Protein AF-A0A8C5DI70-F1 (afdb_monomer_lite)

Radius of gyration: 22.82 Å; chains: 1; bounding box: 50×46×68 Å

Organism: Gouania willdenowi (NCBI:txid441366)

Sequence (189 aa):
MASDPKLPDLLVSLMDKLTCSVCTQLFTDPVTITCGHSFCKTCLEDQSGNQCPKCQAPVERVPEVNVVLCEMIQQVNGQGGNESQGASGEVQCDVCTLKAEKSCLVCLSSYCSVHIRKHLHNRRLQRHELKDLDQRACQKHGRPLVFYNTNQQVFMCVHCVSISEDIVFIEEEAKKKKVKCCILKLFLS

InterPro domains:
  IPR001841 Zinc finger, RING-type [PS50089] (20-56)
  IPR001841 Zinc finger, RING-type [SM00184] (20-55)
  IPR013083 Zinc finger, RING/FYVE/PHD-type [G3DSA:3.30.40.10] (2-82)
  IPR017907 Zinc finger, RING-type, conserved site [PS00518] (35-44)
  IPR027370 Zinc finger, RING-type, eukaryotic [PF13445] (20-55)
  IPR051051 E3 ubiquitin-protein ligase TRIM/RNF [PTHR25465] (14-180)

Secondary structure (DSSP, 8-state):
--PPPPHHHHHHHHHHHTB-TTTSSB-SSEEE-TTS-EEEHHHHHTSSSSB-TTT--B--S-PPB-HHHHHHHHHHTS-S-S--S--TTPPBPSSSSSBP-EEETTTTEEE-HHHHHHHHHSTTTTTSPEEE-STTB-TTT--B--EEETTTTEEE-TTT--S-S-EEEHHHHHHHT----HHHHTT--

Structure (mmCIF, N/CA/C/O backbone):
data_AF-A0A8C5DI70-F1
#
_entry.id   AF-A0A8C5DI70-F1
#
loop_
_atom_site.group_PDB
_atom_site.id
_atom_site.type_symbol
_atom_site.label_atom_id
_atom_site.label_alt_id
_atom_site.label_comp_id
_atom_site.label_asym_id
_atom_site.label_entity_id
_atom_site.label_seq_id
_atom_site.pdbx_PDB_ins_code
_atom_site.Cartn_x
_atom_site.Cartn_y
_atom_site.Cartn_z
_atom_site.occupancy
_atom_site.B_iso_or_equiv
_atom_site.auth_seq_id
_atom_site.auth_comp_id
_atom_site.auth_asym_id
_atom_site.auth_atom_id
_atom_site.pdbx_PDB_model_num
ATOM 1 N N . MET A 1 1 ? -2.648 27.646 32.484 1.00 34.53 1 MET A N 1
ATOM 2 C CA . MET A 1 1 ? -2.858 28.173 31.121 1.00 34.53 1 MET A CA 1
ATOM 3 C C . MET A 1 1 ? -2.342 27.103 30.182 1.00 34.53 1 MET A C 1
ATOM 5 O O . MET A 1 1 ? -1.157 26.806 30.248 1.00 34.53 1 MET A O 1
ATOM 9 N N . ALA A 1 2 ? -3.234 26.399 29.483 1.00 40.56 2 ALA A N 1
ATOM 10 C CA . ALA A 1 2 ? -2.841 25.326 28.575 1.00 40.56 2 ALA A CA 1
ATOM 11 C C . ALA A 1 2 ? -2.154 25.965 27.366 1.00 40.56 2 ALA A C 1
ATOM 13 O O . ALA A 1 2 ? -2.763 26.776 26.677 1.00 40.56 2 ALA A O 1
ATOM 14 N N . SER A 1 3 ? -0.870 25.671 27.190 1.00 47.88 3 SER A N 1
ATOM 15 C CA . SER A 1 3 ? -0.099 26.072 26.021 1.00 47.88 3 SER A CA 1
ATOM 16 C C . SER A 1 3 ? -0.770 25.488 24.779 1.00 47.88 3 SER A C 1
ATOM 18 O O . SER A 1 3 ? -1.013 24.281 24.749 1.00 47.88 3 SER A O 1
ATOM 20 N N . ASP A 1 4 ? -1.080 26.323 23.785 1.00 46.12 4 ASP A N 1
ATOM 21 C CA . ASP A 1 4 ? -1.598 25.857 22.497 1.00 46.12 4 ASP A CA 1
ATOM 22 C C . ASP A 1 4 ? -0.680 24.753 21.942 1.00 46.12 4 ASP A C 1
ATOM 24 O O . ASP A 1 4 ? 0.542 24.957 21.887 1.00 46.12 4 ASP A O 1
ATOM 28 N N . PRO A 1 5 ? -1.213 23.573 21.568 1.00 45.56 5 PRO A N 1
ATOM 29 C CA . PRO A 1 5 ? -0.388 22.511 21.015 1.00 45.56 5 PRO A CA 1
ATOM 30 C C . PRO A 1 5 ? 0.229 23.022 19.716 1.00 45.56 5 PRO A C 1
ATOM 32 O O . PRO A 1 5 ? -0.472 23.493 18.817 1.00 45.56 5 PRO A O 1
ATOM 35 N N . LYS A 1 6 ? 1.561 22.955 19.621 1.00 48.19 6 LYS A N 1
ATOM 36 C CA . LYS A 1 6 ? 2.258 23.329 18.392 1.00 48.19 6 LYS A CA 1
ATOM 37 C C . LYS A 1 6 ? 1.722 22.408 17.291 1.00 48.19 6 LYS A C 1
ATOM 39 O O . LYS A 1 6 ? 1.539 21.219 17.523 1.00 48.19 6 LYS A O 1
ATOM 44 N N . LEU A 1 7 ? 1.489 22.938 16.091 1.00 40.88 7 LEU A N 1
ATOM 45 C CA . LEU A 1 7 ? 0.984 22.200 14.919 1.00 40.88 7 LEU A CA 1
ATOM 46 C C . LEU A 1 7 ? 1.589 20.780 14.706 1.00 40.88 7 LEU A C 1
ATOM 48 O O . LEU A 1 7 ? 0.841 19.888 14.304 1.00 40.88 7 LEU A O 1
ATOM 52 N N . PRO A 1 8 ? 2.877 20.507 15.022 1.00 46.38 8 PRO A N 1
ATOM 53 C CA . PRO A 1 8 ? 3.439 19.152 14.995 1.00 46.38 8 PRO A CA 1
ATOM 54 C C . PRO A 1 8 ? 2.829 18.180 16.020 1.00 46.38 8 PRO A C 1
ATOM 56 O O . PRO A 1 8 ? 2.628 17.012 15.702 1.00 46.38 8 PRO A O 1
ATOM 59 N N . ASP A 1 9 ? 2.487 18.643 17.224 1.00 49.38 9 ASP A N 1
ATOM 60 C CA . ASP A 1 9 ? 1.954 17.806 18.310 1.00 49.38 9 ASP A CA 1
ATOM 61 C C . ASP A 1 9 ? 0.544 17.286 17.977 1.00 49.38 9 ASP A C 1
ATOM 63 O O . ASP A 1 9 ? 0.177 16.161 18.325 1.00 49.38 9 ASP A O 1
ATOM 67 N N . LEU A 1 10 ? -0.242 18.085 17.244 1.00 55.16 10 LEU A N 1
ATOM 68 C CA . LEU A 1 10 ? -1.578 17.704 16.784 1.00 55.16 10 LEU A CA 1
ATOM 69 C C . LEU A 1 10 ? -1.521 16.619 15.699 1.00 55.16 10 LEU A C 1
ATOM 71 O O . LEU A 1 10 ? -2.331 15.691 15.713 1.00 55.16 10 LEU A O 1
ATOM 75 N N . LEU A 1 11 ? -0.546 16.710 14.789 1.00 55.84 11 LEU A N 1
ATOM 76 C CA . LEU A 1 11 ? -0.321 15.708 13.745 1.00 55.84 11 LEU A CA 1
ATOM 77 C C . LEU A 1 11 ? 0.170 14.383 14.333 1.00 55.84 11 LEU A C 1
ATOM 79 O O . LEU A 1 11 ? -0.352 13.333 13.967 1.00 55.84 11 LEU A O 1
ATOM 83 N N . VAL A 1 12 ? 1.102 14.422 15.290 1.00 55.62 12 VAL A N 1
ATOM 84 C CA . VAL A 1 12 ? 1.581 13.219 15.994 1.00 55.62 12 VAL A CA 1
ATOM 85 C C . VAL A 1 12 ? 0.434 12.535 16.744 1.00 55.62 12 VAL A C 1
ATOM 87 O O . VAL A 1 12 ? 0.213 11.338 16.578 1.00 55.62 12 VAL A O 1
ATOM 90 N N . SER A 1 13 ? -0.378 13.301 17.483 1.00 66.25 13 SER A N 1
ATOM 91 C CA . SER A 1 13 ? -1.550 12.758 18.183 1.00 66.25 13 SER A CA 1
ATOM 92 C C . SER A 1 13 ? -2.596 12.163 17.230 1.00 66.25 13 SER A C 1
ATOM 94 O O . SER A 1 13 ? -3.256 11.178 17.568 1.00 66.25 13 SER A O 1
ATOM 96 N N . LEU A 1 14 ? -2.762 12.736 16.034 1.00 71.31 14 LEU A N 1
ATOM 97 C CA . LEU A 1 14 ? -3.652 12.195 15.009 1.00 71.31 14 LEU A CA 1
ATOM 98 C C . LEU A 1 14 ? -3.108 10.889 14.413 1.00 71.31 14 LEU A C 1
ATOM 100 O O . LEU A 1 14 ? -3.867 9.937 14.246 1.00 71.31 14 LEU A O 1
ATOM 104 N N . MET A 1 15 ? -1.804 10.814 14.140 1.00 66.56 15 MET A N 1
ATOM 105 C CA . MET A 1 15 ? -1.158 9.599 13.634 1.00 66.56 15 MET A CA 1
ATOM 106 C C . MET A 1 15 ? -1.271 8.434 14.625 1.00 66.56 15 MET A C 1
ATOM 108 O O . MET A 1 15 ? -1.590 7.316 14.216 1.00 66.56 15 MET A O 1
ATOM 112 N N . ASP A 1 16 ? -1.120 8.694 15.925 1.00 71.56 16 ASP A N 1
ATOM 113 C CA . ASP A 1 16 ? -1.313 7.678 16.968 1.00 71.56 16 ASP A CA 1
ATOM 114 C C . ASP A 1 16 ? -2.744 7.117 16.968 1.00 71.56 16 ASP A C 1
ATOM 116 O O . ASP A 1 16 ? -2.954 5.914 17.133 1.00 71.56 16 ASP A O 1
ATOM 120 N N . LYS A 1 17 ? -3.745 7.971 16.716 1.00 81.56 17 LYS A N 1
ATOM 121 C CA . LYS A 1 17 ? -5.160 7.564 16.626 1.00 81.56 17 LYS A CA 1
ATOM 122 C C . LYS A 1 17 ? -5.485 6.758 15.368 1.00 81.56 17 LYS A C 1
ATOM 124 O O . LYS A 1 17 ? -6.483 6.041 15.351 1.00 81.56 17 LYS A O 1
ATOM 129 N N . LEU A 1 18 ? -4.654 6.855 14.333 1.00 84.19 18 LEU A N 1
ATOM 130 C CA . LEU A 1 18 ? -4.798 6.123 13.072 1.00 84.19 18 LEU A CA 1
ATOM 131 C C . LEU A 1 18 ? -3.900 4.878 12.999 1.00 84.19 18 LEU A C 1
ATOM 133 O O . LEU A 1 18 ? -3.751 4.278 11.931 1.00 84.19 18 LEU A O 1
ATOM 137 N N . THR A 1 19 ? -3.318 4.475 14.129 1.00 82.38 19 THR A N 1
ATOM 138 C CA . THR A 1 19 ? -2.384 3.354 14.227 1.00 82.38 19 THR A CA 1
ATOM 139 C C . THR A 1 19 ? -3.055 2.108 14.805 1.00 82.38 19 THR A C 1
ATOM 141 O O . THR A 1 19 ? -3.763 2.135 15.812 1.00 82.38 19 THR A O 1
ATOM 144 N N . CYS A 1 20 ? -2.801 0.965 14.174 1.00 86.44 20 CYS A N 1
ATOM 145 C CA . CYS A 1 20 ? -3.253 -0.334 14.631 1.00 86.44 20 CYS A CA 1
ATOM 146 C C . CYS A 1 20 ? -2.473 -0.788 15.858 1.00 86.44 20 CYS A C 1
ATOM 148 O O . CYS A 1 20 ? -1.254 -0.907 15.830 1.00 86.44 20 CYS A O 1
ATOM 150 N N . SER A 1 21 ? -3.185 -1.151 16.920 1.00 89.19 21 SER A N 1
ATOM 151 C CA . SER A 1 21 ? -2.550 -1.613 18.159 1.00 89.19 21 SER A CA 1
ATOM 152 C C . SER A 1 21 ? -1.931 -3.017 18.106 1.00 89.19 21 SER A C 1
ATOM 154 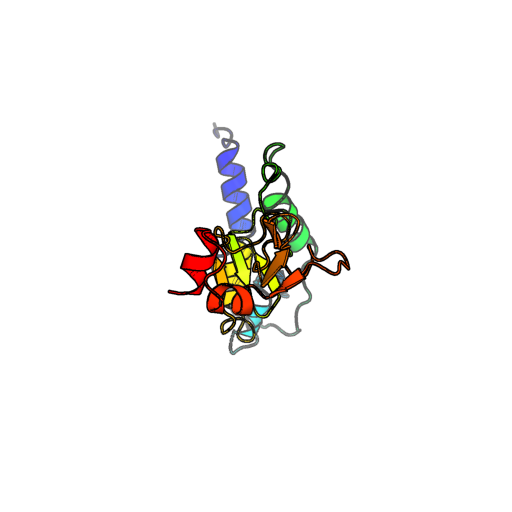O O . SER A 1 21 ? -1.240 -3.391 19.047 1.00 89.19 21 SER A O 1
ATOM 156 N N . VAL A 1 22 ? -2.160 -3.780 17.031 1.00 88.00 22 VAL A N 1
ATOM 157 C CA . VAL A 1 22 ? -1.578 -5.121 16.839 1.00 88.00 22 VAL A CA 1
ATOM 158 C C . VAL A 1 22 ? -0.248 -5.030 16.092 1.00 88.00 22 VAL A C 1
ATOM 160 O O . VAL A 1 22 ? 0.767 -5.492 16.595 1.00 88.00 22 VAL A O 1
ATOM 163 N N . CYS A 1 23 ? -0.227 -4.404 14.910 1.00 82.00 23 CYS A N 1
ATOM 164 C CA . CYS A 1 23 ? 0.998 -4.271 14.111 1.00 82.00 23 CYS A CA 1
ATOM 165 C C . CYS A 1 23 ? 1.770 -2.965 14.347 1.00 82.00 23 CYS A C 1
ATOM 167 O O . CYS A 1 23 ? 2.813 -2.775 13.727 1.00 82.00 23 CYS A O 1
ATOM 169 N N . THR A 1 24 ? 1.240 -2.062 15.181 1.00 79.56 24 THR A N 1
ATOM 170 C CA . THR A 1 24 ? 1.806 -0.736 15.500 1.00 79.56 24 THR A CA 1
ATOM 171 C C . THR A 1 24 ? 2.089 0.143 14.275 1.00 79.56 24 THR A C 1
ATOM 173 O O . THR A 1 24 ? 2.906 1.056 14.330 1.00 79.56 24 THR A O 1
ATOM 176 N N . GLN A 1 25 ? 1.397 -0.115 13.160 1.00 78.00 25 GLN A N 1
ATOM 177 C CA . GLN A 1 25 ? 1.451 0.677 11.926 1.00 78.00 25 GLN A CA 1
ATOM 178 C C . GLN A 1 25 ? 0.118 1.381 11.674 1.00 78.00 25 GLN A C 1
ATOM 180 O O . GLN A 1 25 ? -0.910 0.940 12.188 1.00 78.00 25 GLN A O 1
ATOM 185 N N . LEU A 1 26 ? 0.108 2.412 10.822 1.00 78.19 26 LEU A N 1
ATOM 186 C CA . LEU A 1 26 ? -1.135 2.987 10.296 1.00 78.19 26 LEU A CA 1
ATOM 187 C C . LEU A 1 26 ? -2.060 1.893 9.751 1.00 78.19 26 LEU A C 1
ATOM 189 O O . LEU A 1 26 ? -1.589 0.926 9.135 1.00 78.19 26 LEU A O 1
ATOM 193 N N . PHE A 1 27 ? -3.370 2.037 9.970 1.00 82.50 27 PHE A N 1
ATOM 194 C CA . PHE A 1 27 ? -4.296 0.990 9.552 1.00 82.50 27 PHE A CA 1
ATOM 195 C C . PHE A 1 27 ? -4.215 0.716 8.044 1.00 82.50 27 PHE A C 1
ATOM 197 O O . PHE A 1 27 ? -4.088 1.609 7.208 1.00 82.50 27 PHE A O 1
ATOM 204 N N . THR A 1 28 ? -4.316 -0.562 7.699 1.00 79.44 28 THR A N 1
ATOM 205 C CA . THR A 1 28 ? -4.500 -1.047 6.333 1.00 79.44 28 THR A CA 1
ATOM 206 C C . THR A 1 28 ? -5.784 -1.846 6.312 1.00 79.44 28 THR A C 1
ATOM 208 O O . THR A 1 28 ? -5.909 -2.790 7.092 1.00 79.44 28 THR A O 1
ATOM 211 N N . ASP A 1 29 ? -6.727 -1.431 5.466 1.00 83.12 29 ASP A N 1
ATOM 212 C CA . ASP A 1 29 ? -8.101 -1.937 5.460 1.00 83.12 29 ASP A CA 1
ATOM 213 C C . ASP A 1 29 ? -8.663 -2.008 6.896 1.00 83.12 29 ASP A C 1
ATOM 215 O O . ASP A 1 29 ? -8.933 -3.104 7.398 1.00 83.12 29 ASP A O 1
ATOM 219 N N . PRO A 1 30 ? -8.725 -0.866 7.620 1.00 91.50 30 PRO A N 1
ATOM 220 C CA . PRO A 1 30 ? -9.227 -0.820 8.987 1.00 91.50 30 PRO A CA 1
ATOM 221 C C . PRO A 1 30 ? -10.611 -1.451 9.073 1.00 91.50 30 PRO A C 1
ATOM 223 O O . PRO A 1 30 ? -11.495 -1.109 8.300 1.00 91.50 30 PRO A O 1
ATOM 226 N N . VAL A 1 31 ? -10.817 -2.317 10.053 1.00 92.12 31 VAL A N 1
ATOM 227 C CA . VAL A 1 31 ? -12.118 -2.873 10.418 1.00 92.12 31 VAL A CA 1
ATOM 228 C C . VAL A 1 31 ? -12.450 -2.441 11.833 1.00 92.12 31 VAL A C 1
ATOM 230 O O . VAL A 1 31 ? -11.578 -2.458 12.704 1.00 92.12 31 VAL A O 1
ATOM 233 N N . THR A 1 32 ? -13.701 -2.062 12.069 1.00 92.44 32 THR A N 1
ATOM 234 C CA . THR A 1 32 ? -14.196 -1.720 13.405 1.00 92.44 32 THR A CA 1
ATOM 235 C C . THR A 1 32 ? -15.152 -2.809 13.861 1.00 92.44 32 THR A C 1
ATOM 237 O O . THR A 1 32 ? -16.135 -3.108 13.188 1.00 92.44 32 THR A O 1
ATOM 240 N N . ILE A 1 33 ? -14.849 -3.425 15.000 1.00 91.44 33 ILE A N 1
ATOM 241 C CA . ILE A 1 33 ? -15.684 -4.480 15.587 1.00 91.44 33 ILE A CA 1
ATOM 242 C C . ILE A 1 33 ? -16.703 -3.891 16.570 1.00 91.44 33 ILE A C 1
ATOM 244 O O . ILE A 1 33 ? -16.611 -2.728 16.957 1.00 91.44 33 ILE A O 1
ATOM 248 N N . THR A 1 34 ? -17.669 -4.702 17.005 1.00 89.75 34 THR A N 1
ATOM 249 C CA . THR A 1 34 ? -18.816 -4.285 17.840 1.00 89.75 34 THR A CA 1
ATOM 250 C C . THR A 1 34 ? -18.427 -3.597 19.148 1.00 89.75 34 THR A C 1
ATOM 252 O O . THR A 1 34 ? -19.165 -2.747 19.634 1.00 89.75 34 THR A O 1
ATOM 255 N N . CYS A 1 35 ? -17.250 -3.897 19.702 1.00 92.56 35 CYS A N 1
ATOM 256 C CA . CYS A 1 35 ? -16.739 -3.221 20.895 1.00 92.56 35 CYS A CA 1
ATOM 257 C C . CYS A 1 35 ? -16.137 -1.824 20.620 1.00 92.56 35 CYS A C 1
ATOM 259 O O . CYS A 1 35 ? -15.565 -1.228 21.527 1.00 92.56 35 CYS A O 1
ATOM 261 N N . GLY A 1 36 ? -16.166 -1.339 19.374 1.00 90.69 36 GLY A N 1
ATOM 262 C CA . GLY A 1 36 ? -15.662 -0.024 18.959 1.00 90.69 36 GLY A CA 1
ATOM 263 C C . GLY A 1 36 ? -14.156 0.057 18.684 1.00 90.69 36 GLY A C 1
ATOM 264 O O . GLY A 1 36 ? -13.672 1.087 18.217 1.00 90.69 36 GLY A O 1
ATOM 265 N N . HIS A 1 37 ? -13.392 -1.012 18.927 1.00 93.75 37 HIS A N 1
ATOM 266 C CA . HIS A 1 37 ? -11.968 -1.040 18.589 1.00 93.75 37 HIS A CA 1
ATOM 267 C C . HIS A 1 37 ? -11.763 -1.277 17.093 1.00 93.75 37 HIS A C 1
ATOM 269 O O . HIS A 1 37 ? -12.524 -2.012 16.461 1.00 93.75 37 HIS A O 1
ATOM 275 N N . SER A 1 38 ? -10.707 -0.670 16.550 1.00 93.75 38 SER A N 1
ATOM 276 C CA . SER A 1 38 ? -10.343 -0.805 15.142 1.00 93.75 38 SER A CA 1
ATOM 277 C C . SER A 1 38 ? -8.979 -1.468 14.974 1.00 93.75 38 SER A C 1
ATOM 279 O O . SER A 1 38 ? -8.063 -1.235 15.768 1.00 93.75 38 SER A O 1
ATOM 281 N N . PHE A 1 39 ? -8.850 -2.301 13.941 1.00 93.00 39 PHE A N 1
ATOM 282 C CA . PHE A 1 39 ? -7.649 -3.078 13.612 1.00 93.00 39 PHE A CA 1
ATOM 283 C C . PHE A 1 39 ? -7.473 -3.158 12.097 1.00 93.00 39 PHE A C 1
ATOM 285 O O . PHE A 1 39 ? -8.434 -2.959 11.366 1.00 93.00 39 PHE A O 1
ATOM 292 N N . CYS A 1 40 ? -6.275 -3.477 11.601 1.00 90.56 40 CYS A N 1
ATOM 293 C CA . CYS A 1 40 ? -6.153 -3.898 10.204 1.00 90.56 40 CYS A CA 1
ATOM 294 C C . CYS A 1 40 ? -6.924 -5.205 10.018 1.00 90.56 40 CYS A C 1
ATOM 296 O O . CYS A 1 40 ? -6.829 -6.081 10.882 1.00 90.56 40 CYS A O 1
ATOM 298 N N . LYS A 1 41 ? -7.616 -5.369 8.889 1.00 87.31 41 LYS A N 1
ATOM 299 C CA . LYS A 1 41 ? -8.354 -6.599 8.578 1.00 87.31 41 LYS A CA 1
ATOM 300 C C . LYS A 1 41 ? -7.508 -7.859 8.793 1.00 87.31 41 LYS A C 1
ATOM 302 O O . LYS A 1 41 ? -7.896 -8.737 9.555 1.00 87.31 41 LYS A O 1
ATOM 307 N N . THR A 1 42 ? -6.299 -7.881 8.234 1.00 85.00 42 THR A N 1
ATOM 308 C CA . THR A 1 42 ? -5.370 -9.014 8.374 1.00 85.00 42 THR A CA 1
ATOM 309 C C . THR A 1 42 ? -4.920 -9.238 9.817 1.00 85.00 42 THR A C 1
ATOM 311 O O . THR A 1 42 ? -4.794 -10.369 10.257 1.00 85.00 42 THR A O 1
ATOM 314 N N . CYS A 1 43 ? -4.724 -8.165 10.591 1.00 87.56 43 CYS A N 1
ATOM 315 C CA . CYS A 1 43 ? -4.315 -8.262 11.994 1.00 87.56 43 CYS A CA 1
ATOM 316 C C . CYS A 1 43 ? -5.406 -8.830 12.899 1.00 87.56 43 CYS A C 1
ATOM 318 O O . CYS A 1 43 ? -5.074 -9.310 13.978 1.00 87.56 43 CYS A O 1
ATOM 320 N N . LEU A 1 44 ? -6.675 -8.723 12.497 1.00 88.50 44 LEU A N 1
ATOM 321 C CA . LEU A 1 44 ? -7.797 -9.362 13.174 1.00 88.50 44 LEU A CA 1
ATOM 322 C C . LEU A 1 44 ? -7.980 -10.811 12.698 1.00 88.50 44 LEU A C 1
ATOM 324 O O . LEU A 1 44 ? -8.233 -11.678 13.523 1.00 88.50 44 LEU A O 1
ATOM 328 N N . GLU A 1 45 ? -7.815 -11.079 11.398 1.00 84.38 45 GLU A N 1
ATOM 329 C CA . GLU A 1 45 ? -7.903 -12.429 10.810 1.00 84.38 45 GLU A CA 1
ATOM 330 C C . GLU A 1 45 ? -6.787 -13.371 11.291 1.00 84.38 45 GLU A C 1
ATOM 332 O O . GLU A 1 45 ? -7.033 -14.557 11.494 1.00 84.38 45 GLU A O 1
ATOM 337 N N . ASP A 1 46 ? -5.577 -12.848 11.515 1.00 81.00 46 ASP A N 1
ATOM 338 C CA . ASP A 1 46 ? -4.434 -13.613 12.034 1.00 81.00 46 ASP A CA 1
ATOM 339 C C . ASP A 1 46 ? -4.581 -13.977 13.525 1.00 81.00 46 ASP A C 1
ATOM 341 O O . ASP A 1 46 ? -3.783 -14.749 14.063 1.00 81.00 46 ASP A O 1
ATOM 345 N N . GLN A 1 47 ? -5.585 -13.433 14.221 1.00 78.56 47 GLN A N 1
ATOM 346 C CA . GLN A 1 47 ? -5.862 -13.798 15.606 1.00 78.56 47 GLN A CA 1
ATOM 347 C C . GLN A 1 47 ? -6.612 -15.119 15.627 1.00 78.56 47 GLN A C 1
ATOM 349 O O . GLN A 1 47 ? -7.695 -15.260 15.068 1.00 78.56 47 GLN A O 1
ATOM 354 N N . SER A 1 48 ? -6.058 -16.091 16.339 1.00 64.88 48 SER A N 1
ATOM 355 C CA . SER A 1 48 ? -6.596 -17.446 16.462 1.00 64.88 48 SER A CA 1
ATOM 356 C C . SER A 1 48 ? -7.890 -17.545 17.298 1.00 64.88 48 SER A C 1
ATOM 358 O O . SER A 1 48 ? -8.198 -18.612 17.823 1.00 64.88 48 SER A O 1
ATOM 360 N N . GLY A 1 49 ? -8.661 -16.460 17.434 1.00 70.81 49 GLY A N 1
ATOM 361 C CA . GLY A 1 49 ? -9.923 -16.431 18.171 1.00 70.81 49 GLY A CA 1
ATOM 362 C C . GLY A 1 49 ? -10.854 -15.292 17.750 1.00 70.81 49 GLY A C 1
ATOM 363 O O . GLY A 1 49 ? -10.415 -14.212 17.366 1.00 70.81 49 GLY A O 1
ATOM 364 N N . ASN A 1 50 ? -12.164 -15.520 17.886 1.00 83.31 50 ASN A N 1
ATOM 365 C CA . ASN A 1 50 ? -13.230 -14.535 17.659 1.00 83.31 50 ASN A CA 1
ATOM 366 C C . ASN A 1 50 ? -13.309 -13.507 18.801 1.00 83.31 50 ASN A C 1
ATOM 368 O O . ASN A 1 50 ? -14.369 -13.295 19.388 1.00 83.31 50 ASN A O 1
ATOM 372 N N . GLN A 1 51 ? -12.187 -12.897 19.172 1.00 90.06 51 GLN A N 1
ATOM 373 C CA . GLN A 1 51 ? -12.105 -11.962 20.288 1.00 90.06 51 GLN A CA 1
ATOM 374 C C . GLN A 1 51 ? -11.329 -10.712 19.896 1.00 90.06 51 GLN A C 1
ATOM 376 O O . GLN A 1 51 ? -10.379 -10.749 19.120 1.00 90.06 51 GLN A O 1
ATOM 381 N N . CYS A 1 52 ? -11.727 -9.585 20.474 1.00 91.44 52 CYS A N 1
ATOM 382 C CA . CYS A 1 52 ? -11.031 -8.322 20.329 1.00 91.44 52 CYS A CA 1
ATOM 383 C C . CYS A 1 52 ? -9.613 -8.415 20.923 1.00 91.44 52 CYS A C 1
ATOM 385 O O . CYS A 1 52 ? -9.489 -8.648 22.128 1.00 91.44 52 CYS A O 1
ATOM 387 N N . PRO A 1 53 ? -8.549 -8.105 20.160 1.00 90.50 53 PRO A N 1
ATOM 388 C CA . PRO A 1 53 ? -7.173 -8.107 20.675 1.00 90.50 53 PRO A CA 1
ATOM 389 C C . PRO A 1 53 ? -6.915 -7.134 21.835 1.00 90.50 53 PRO A C 1
ATOM 391 O O . PRO A 1 53 ? -5.943 -7.284 22.567 1.00 90.50 53 PRO A O 1
ATOM 394 N N . LYS A 1 54 ? -7.766 -6.111 22.002 1.00 91.19 54 LYS A N 1
ATOM 395 C CA . LYS A 1 54 ? -7.617 -5.072 23.034 1.00 91.19 54 LYS A CA 1
ATOM 396 C C . LYS A 1 54 ? -8.376 -5.364 24.322 1.00 91.19 54 LYS A C 1
ATOM 398 O O . LYS A 1 54 ? -7.842 -5.132 25.398 1.00 91.19 54 LYS A O 1
ATOM 403 N N . CYS A 1 55 ? -9.627 -5.804 24.216 1.00 92.94 55 CYS A N 1
ATOM 404 C CA . CYS A 1 55 ? -10.525 -5.944 25.367 1.00 92.94 55 CYS A CA 1
ATOM 405 C C . CYS A 1 55 ? -11.167 -7.328 25.488 1.00 92.94 55 CYS A C 1
ATOM 407 O O . CYS A 1 55 ? -12.015 -7.518 26.351 1.00 92.94 55 CYS A O 1
ATOM 409 N N . GLN A 1 56 ? -10.796 -8.276 24.620 1.00 90.81 56 GLN A N 1
ATOM 410 C CA . GLN A 1 56 ? -11.276 -9.664 24.609 1.00 90.81 56 GLN A CA 1
ATOM 411 C C . GLN A 1 56 ? -12.790 -9.839 24.393 1.00 90.81 56 GLN A C 1
ATOM 413 O O . GLN A 1 56 ? -13.300 -10.955 24.465 1.00 90.81 56 GLN A O 1
ATOM 418 N N . ALA A 1 57 ? -13.510 -8.760 24.067 1.00 90.56 57 ALA A N 1
ATOM 419 C CA . ALA A 1 57 ? -14.919 -8.824 23.696 1.00 90.56 57 ALA A CA 1
ATOM 420 C C . ALA A 1 57 ? -15.129 -9.746 22.477 1.00 90.56 57 ALA A C 1
ATOM 422 O O . ALA A 1 57 ? -14.301 -9.721 21.560 1.00 90.56 57 ALA A O 1
ATOM 423 N N . PRO A 1 58 ? -16.213 -10.538 22.441 1.00 88.69 58 PRO A N 1
ATOM 424 C CA . PRO A 1 58 ? -16.482 -11.453 21.340 1.00 88.69 58 PRO A CA 1
ATOM 425 C C . PRO A 1 58 ? -16.721 -10.702 20.023 1.00 88.69 58 PRO A C 1
ATOM 427 O O . PRO A 1 58 ? -17.368 -9.655 19.978 1.00 88.69 58 PRO A O 1
ATOM 430 N N . VAL A 1 59 ? -16.200 -11.267 18.938 1.00 87.19 59 VAL A N 1
ATOM 431 C CA . VAL A 1 59 ? -16.364 -10.797 17.561 1.00 87.19 59 VAL A CA 1
ATOM 432 C C . VAL A 1 59 ? -17.328 -11.751 16.865 1.00 87.19 59 VAL A C 1
ATOM 434 O O . VAL A 1 59 ? -16.960 -12.834 16.413 1.00 87.19 59 VAL A O 1
ATOM 437 N N . GLU A 1 60 ? -18.599 -11.360 16.832 1.00 73.31 60 GLU A N 1
ATOM 438 C CA . GLU A 1 60 ? -19.694 -12.214 16.353 1.00 73.31 60 GLU A CA 1
ATOM 439 C C . GLU A 1 60 ? -19.833 -12.231 14.824 1.00 73.31 60 GLU A C 1
ATOM 441 O O . GLU A 1 60 ? -20.443 -13.139 14.264 1.00 73.31 60 GLU A O 1
ATOM 446 N N . ARG A 1 61 ? -19.288 -11.223 14.132 1.00 71.88 61 ARG A N 1
ATOM 447 C CA . ARG A 1 61 ? -19.416 -11.046 12.679 1.00 71.88 61 ARG A CA 1
ATOM 448 C C . ARG A 1 61 ? -18.070 -10.725 12.056 1.00 71.88 61 ARG A C 1
ATOM 450 O O . ARG A 1 61 ? -17.243 -10.078 12.695 1.00 71.88 61 ARG A O 1
ATOM 457 N N . VAL A 1 62 ? -17.890 -11.119 10.795 1.00 70.38 62 VAL A N 1
ATOM 458 C CA . VAL A 1 62 ? -16.784 -10.627 9.966 1.00 70.38 62 VAL A CA 1
ATOM 459 C C . VAL A 1 62 ? -17.003 -9.125 9.772 1.00 70.38 62 VAL A C 1
ATOM 461 O O . VAL A 1 62 ? -18.015 -8.748 9.179 1.00 70.38 62 VAL A O 1
ATOM 464 N N . PRO A 1 63 ? -16.132 -8.260 10.311 1.00 77.56 63 PRO A N 1
ATOM 465 C CA . PRO A 1 63 ? -16.347 -6.827 10.234 1.00 77.56 63 PRO A CA 1
ATOM 466 C C . PRO A 1 63 ? -16.031 -6.315 8.828 1.00 77.56 63 PRO A C 1
ATOM 468 O O . PRO A 1 63 ? -15.075 -6.748 8.179 1.00 77.56 63 PRO A O 1
ATOM 471 N N . GLU A 1 64 ? -16.847 -5.376 8.364 1.00 86.62 64 GLU A N 1
ATOM 472 C CA . GLU A 1 64 ? -16.599 -4.657 7.121 1.00 86.62 64 GLU A CA 1
ATOM 473 C C . GLU A 1 64 ? -15.519 -3.590 7.317 1.00 86.62 64 GLU A C 1
ATOM 475 O O . GLU A 1 64 ? -15.211 -3.161 8.436 1.00 86.62 64 GLU A O 1
ATOM 480 N N . VAL A 1 65 ? -14.923 -3.167 6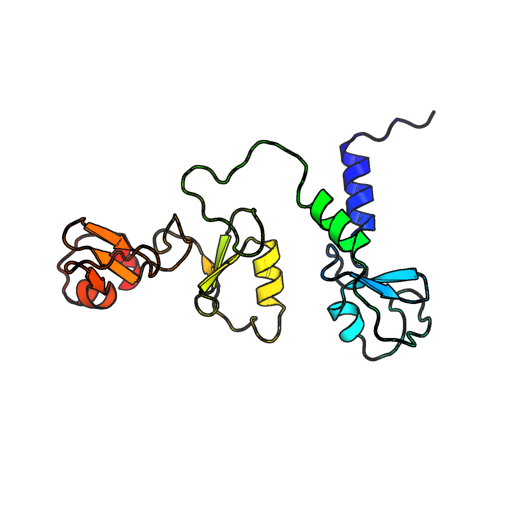.204 1.00 86.19 65 VAL A N 1
ATOM 481 C CA . VAL A 1 65 ? -13.909 -2.114 6.212 1.00 86.19 65 VAL A CA 1
ATOM 482 C C . VAL A 1 65 ? -14.558 -0.791 6.620 1.00 86.19 65 VAL A C 1
ATOM 484 O O . VAL A 1 65 ? -15.564 -0.368 6.054 1.00 86.19 65 VAL A O 1
ATOM 487 N N . ASN A 1 66 ? -13.950 -0.113 7.588 1.00 87.88 66 ASN A N 1
ATOM 488 C CA . ASN A 1 66 ? -14.323 1.225 8.006 1.00 87.88 66 ASN A CA 1
ATOM 489 C C . ASN A 1 66 ? -13.811 2.242 6.976 1.00 87.88 66 ASN A C 1
ATOM 491 O O . ASN A 1 66 ? -12.669 2.705 7.033 1.00 87.88 66 ASN A O 1
ATOM 495 N N . VAL A 1 67 ? -14.688 2.588 6.036 1.00 83.12 67 VAL A N 1
ATOM 496 C CA . VAL A 1 67 ? -14.417 3.542 4.951 1.00 83.12 67 VAL A CA 1
ATOM 497 C C . VAL A 1 67 ? -13.984 4.921 5.456 1.00 83.12 67 VAL A C 1
ATOM 499 O O . VAL A 1 67 ? -13.110 5.535 4.855 1.00 83.12 67 VAL A O 1
ATOM 502 N N . VAL A 1 68 ? -14.497 5.372 6.603 1.00 87.69 68 VAL A N 1
ATOM 503 C CA . VAL A 1 68 ? -14.147 6.681 7.176 1.00 87.69 68 VAL A CA 1
ATOM 504 C C . VAL A 1 68 ? -12.700 6.689 7.667 1.00 87.69 68 VAL A C 1
ATOM 506 O O . VAL A 1 68 ? -11.956 7.630 7.399 1.00 87.69 68 VAL A O 1
ATOM 509 N N . LEU A 1 69 ? -12.258 5.625 8.344 1.00 84.50 69 LEU A N 1
ATOM 510 C CA . LEU A 1 69 ? -10.855 5.498 8.743 1.00 84.50 69 LEU A CA 1
ATOM 511 C C . LEU A 1 69 ? -9.934 5.392 7.523 1.00 84.50 69 LEU A C 1
ATOM 513 O O . LEU A 1 69 ? -8.853 5.976 7.540 1.00 84.50 69 LEU A O 1
ATOM 517 N N . CYS A 1 70 ? -10.360 4.709 6.454 1.00 76.38 70 CYS A N 1
ATOM 518 C CA . CYS A 1 70 ? -9.623 4.706 5.189 1.00 76.38 70 CYS A CA 1
ATOM 519 C C . CYS A 1 70 ? -9.431 6.126 4.640 1.00 76.38 70 CYS A C 1
ATOM 521 O O . CYS A 1 70 ? -8.304 6.496 4.316 1.00 76.38 70 CYS A O 1
ATOM 523 N N . GLU A 1 71 ? -10.498 6.922 4.563 1.00 76.19 71 GLU A N 1
ATOM 524 C CA . GLU A 1 71 ? -10.446 8.306 4.076 1.00 76.19 71 GLU A CA 1
ATOM 525 C C . GLU A 1 71 ? -9.545 9.188 4.950 1.00 76.19 71 GLU A C 1
ATOM 527 O O . GLU A 1 71 ? -8.699 9.913 4.432 1.00 76.19 71 GLU A O 1
ATOM 532 N N . MET A 1 72 ? -9.647 9.085 6.278 1.00 76.94 72 MET A N 1
ATOM 533 C CA . MET A 1 72 ? -8.791 9.843 7.200 1.00 76.94 72 MET A CA 1
ATOM 534 C C . MET A 1 72 ? -7.308 9.488 7.037 1.00 76.94 72 MET A C 1
ATOM 536 O O . MET A 1 72 ? -6.452 10.369 7.018 1.00 76.94 72 MET A O 1
ATOM 540 N N . ILE A 1 73 ? -6.984 8.204 6.870 1.00 72.75 73 ILE A N 1
ATOM 541 C CA . ILE A 1 73 ? -5.605 7.753 6.631 1.00 72.75 73 ILE A CA 1
ATOM 542 C C . ILE A 1 73 ? -5.098 8.253 5.281 1.00 72.75 73 ILE A C 1
ATOM 544 O O . ILE A 1 73 ? -3.929 8.611 5.170 1.00 72.75 73 ILE A O 1
ATOM 548 N N . GLN A 1 74 ? -5.961 8.314 4.265 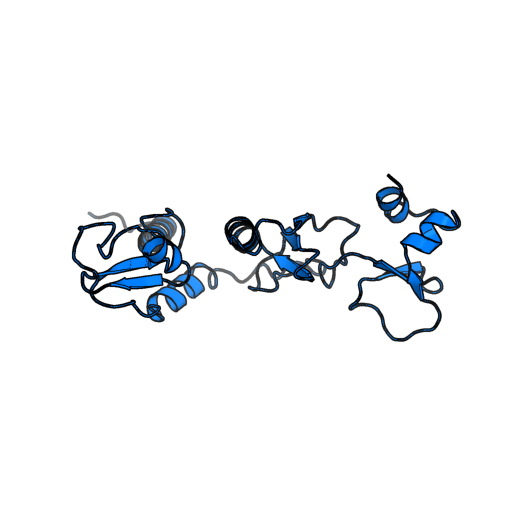1.00 64.94 74 GLN A N 1
ATOM 549 C CA . GLN A 1 74 ? -5.621 8.904 2.971 1.00 64.94 74 GLN A CA 1
ATOM 550 C C . GLN A 1 74 ? -5.357 10.408 3.084 1.00 64.94 74 GLN A C 1
ATOM 552 O O . GLN A 1 74 ? -4.414 10.886 2.467 1.00 64.94 74 GLN A O 1
ATOM 557 N N . GLN A 1 75 ? -6.118 11.138 3.902 1.00 62.84 75 GLN A N 1
ATOM 558 C CA . GLN A 1 75 ? -5.890 12.565 4.153 1.00 62.84 75 GLN A CA 1
ATOM 559 C C . GLN A 1 75 ? -4.576 12.813 4.906 1.00 62.84 75 GLN A C 1
ATOM 561 O O . GLN A 1 75 ? -3.826 13.714 4.547 1.00 62.84 75 GLN A O 1
ATOM 566 N N . VAL A 1 76 ? -4.239 11.979 5.894 1.00 61.12 76 VAL A N 1
ATOM 567 C CA . VAL A 1 76 ? -2.963 12.090 6.625 1.00 61.12 76 VAL A CA 1
ATOM 568 C C . VAL A 1 76 ? -1.770 11.640 5.772 1.00 61.12 76 VAL A C 1
ATOM 570 O O . VAL A 1 76 ? -0.698 12.232 5.859 1.00 61.12 76 VAL A O 1
ATOM 573 N N . ASN A 1 77 ? -1.953 10.656 4.887 1.00 54.84 77 ASN A N 1
ATOM 574 C CA . ASN A 1 77 ? -0.937 10.239 3.912 1.00 54.84 77 ASN A CA 1
ATOM 575 C C . ASN A 1 77 ? -0.894 11.122 2.651 1.00 54.84 77 ASN A C 1
ATOM 577 O O . ASN A 1 77 ? -0.048 10.900 1.784 1.00 54.84 77 ASN A O 1
ATOM 581 N N . GLY A 1 78 ? -1.814 12.076 2.508 1.00 48.84 78 GLY A N 1
ATOM 582 C CA . GL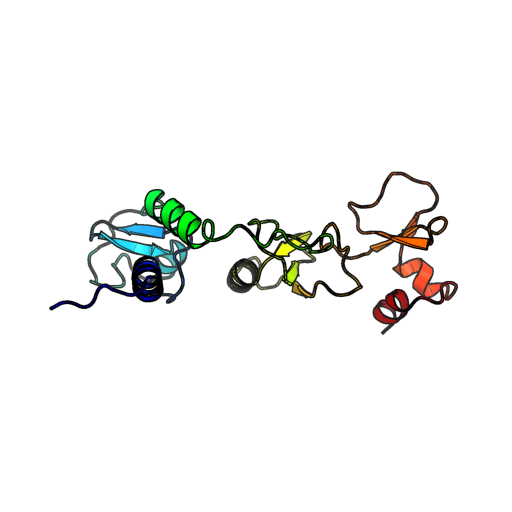Y A 1 78 ? -2.135 12.673 1.217 1.00 48.84 78 GLY A CA 1
ATOM 583 C C . GLY A 1 78 ? -3.010 13.916 1.314 1.00 48.84 78 GLY A C 1
ATOM 584 O O . GLY A 1 78 ? -4.023 13.998 0.625 1.00 48.84 78 GLY A O 1
ATOM 585 N N . GLN A 1 79 ? -2.605 14.877 2.148 1.00 44.91 79 GLN A N 1
ATOM 586 C CA . GLN A 1 79 ? -2.739 16.317 1.907 1.00 44.91 79 GLN A CA 1
ATOM 587 C C . GLN A 1 79 ? -2.004 17.110 2.996 1.00 44.91 79 GLN A C 1
ATOM 589 O O . GLN A 1 79 ? -2.544 17.486 4.031 1.00 44.91 79 GLN A O 1
ATOM 594 N N . GLY A 1 80 ? -0.735 17.383 2.708 1.00 33.91 80 GLY A N 1
ATOM 595 C CA . GLY A 1 80 ? 0.122 18.306 3.435 1.00 33.91 80 GLY A CA 1
ATOM 596 C C . GLY A 1 80 ? 1.306 18.671 2.547 1.00 33.91 80 GLY A C 1
ATOM 597 O O . GLY A 1 80 ? 2.374 18.094 2.697 1.00 33.91 80 GLY A O 1
ATOM 598 N N . GLY A 1 81 ? 1.084 19.590 1.602 1.00 32.97 81 GLY A N 1
ATOM 599 C CA . GLY A 1 81 ? 2.143 20.222 0.814 1.00 32.97 81 GLY A CA 1
ATOM 600 C C . GLY A 1 81 ? 2.030 20.023 -0.696 1.00 32.97 81 GLY A C 1
ATOM 601 O O . GLY A 1 81 ? 2.319 18.955 -1.229 1.00 32.97 81 GLY A O 1
ATOM 602 N N . ASN A 1 82 ? 1.718 21.117 -1.395 1.00 47.78 82 ASN A N 1
ATOM 603 C CA . ASN A 1 82 ? 2.499 21.467 -2.581 1.00 47.78 82 ASN A CA 1
ATOM 604 C C . ASN A 1 82 ? 3.991 21.228 -2.283 1.00 47.78 82 ASN A C 1
ATOM 606 O O . ASN A 1 82 ? 4.433 21.531 -1.178 1.00 47.78 82 ASN A O 1
ATOM 610 N N . GLU A 1 83 ? 4.733 20.753 -3.284 1.00 44.00 83 GLU A N 1
ATOM 611 C CA . GLU A 1 83 ? 6.166 20.408 -3.229 1.00 44.00 83 GLU A CA 1
ATOM 612 C C . GLU A 1 83 ? 6.434 19.041 -2.574 1.00 44.00 83 GLU A C 1
ATOM 614 O O . GLU A 1 83 ? 6.927 18.905 -1.463 1.00 44.00 83 GLU A O 1
ATOM 619 N N . SER A 1 84 ? 6.162 17.927 -3.240 1.00 44.06 84 SER A N 1
ATOM 620 C CA . SER A 1 84 ? 7.032 17.502 -4.333 1.00 44.06 84 SER A CA 1
ATOM 621 C C . SER A 1 84 ? 6.286 16.485 -5.190 1.00 44.06 84 SER A C 1
ATOM 623 O O . SER A 1 84 ? 6.159 15.305 -4.867 1.00 44.06 84 SER A O 1
ATOM 625 N N . GLN A 1 85 ? 5.819 16.970 -6.341 1.00 43.50 85 GLN A N 1
ATOM 626 C CA . GLN A 1 85 ? 5.822 16.157 -7.547 1.00 43.50 85 GLN A CA 1
ATOM 627 C C . GLN A 1 85 ? 7.189 15.478 -7.598 1.00 43.50 85 GLN A C 1
ATOM 629 O O . GLN A 1 85 ? 8.198 16.168 -7.420 1.00 43.50 85 GLN A O 1
ATOM 634 N N . GLY A 1 86 ? 7.227 14.157 -7.797 1.00 38.25 86 GLY A N 1
ATOM 635 C CA . GLY A 1 86 ? 8.474 13.509 -8.182 1.00 38.25 86 GLY A CA 1
ATOM 636 C C . GLY A 1 86 ? 9.118 14.392 -9.240 1.00 38.25 86 GLY A C 1
ATOM 637 O O . GLY A 1 86 ? 8.444 14.781 -10.203 1.00 38.25 86 GLY A O 1
ATOM 638 N N . ALA A 1 87 ? 10.345 14.840 -8.981 1.00 43.12 87 ALA A N 1
ATOM 639 C CA . ALA A 1 87 ? 11.019 15.737 -9.904 1.00 43.12 87 ALA A CA 1
ATOM 640 C C . ALA A 1 87 ? 10.967 15.103 -11.301 1.00 43.12 87 ALA A C 1
ATOM 642 O O . ALA A 1 87 ? 10.926 13.877 -11.416 1.00 43.12 87 ALA A O 1
ATOM 643 N N . SER A 1 88 ? 10.938 15.911 -12.362 1.00 44.09 88 SER A N 1
ATOM 644 C CA . SER A 1 88 ? 10.946 15.406 -13.740 1.00 44.09 88 SER A CA 1
ATOM 645 C C . SER A 1 88 ? 12.044 14.338 -13.906 1.00 44.09 88 SER A C 1
ATOM 647 O O . SER A 1 88 ? 13.222 14.682 -13.963 1.00 44.09 88 SER A O 1
ATOM 649 N N . GLY A 1 89 ? 11.664 13.051 -13.930 1.00 55.59 89 GLY A N 1
ATOM 650 C CA . GLY A 1 89 ? 12.596 11.912 -13.912 1.00 55.59 89 GLY A CA 1
ATOM 651 C C . GLY A 1 89 ? 12.447 10.901 -12.761 1.00 55.59 89 GLY A C 1
ATOM 652 O O . GLY A 1 89 ? 13.160 9.900 -12.769 1.00 55.59 89 GLY A O 1
ATOM 653 N N . GLU A 1 90 ? 11.546 11.104 -11.793 1.00 67.25 90 GLU A N 1
ATOM 654 C CA . GLU A 1 90 ? 11.300 10.144 -10.705 1.00 67.25 90 GLU A CA 1
ATOM 655 C C . GLU A 1 90 ? 10.088 9.234 -10.967 1.00 67.25 90 GLU A C 1
ATOM 657 O O . GLU A 1 90 ? 9.015 9.679 -11.372 1.00 67.25 90 GLU A O 1
ATOM 662 N N . VAL A 1 91 ? 10.256 7.939 -10.692 1.00 73.31 91 VAL A N 1
ATOM 663 C CA . VAL A 1 91 ? 9.216 6.915 -10.855 1.00 73.31 91 VAL A CA 1
ATOM 664 C C . VAL A 1 91 ? 8.216 6.997 -9.699 1.00 73.31 91 VAL A C 1
ATOM 666 O O . VAL A 1 91 ? 8.608 6.990 -8.530 1.00 73.31 91 VAL A O 1
ATOM 669 N N . GLN A 1 92 ? 6.922 7.019 -10.015 1.00 81.00 92 GLN A N 1
ATOM 670 C CA . GLN A 1 92 ? 5.844 6.983 -9.024 1.00 81.00 92 GLN A CA 1
ATOM 671 C C . GLN A 1 92 ? 5.478 5.551 -8.626 1.00 81.00 92 GLN A C 1
ATOM 673 O O . GLN A 1 92 ? 5.689 4.594 -9.370 1.00 81.00 92 GLN A O 1
ATOM 678 N N . CYS A 1 93 ? 4.934 5.398 -7.424 1.00 81.62 93 CYS A N 1
ATOM 679 C CA . CYS A 1 93 ? 4.356 4.142 -6.982 1.00 81.62 93 CYS A CA 1
ATOM 680 C C . CYS A 1 93 ? 3.073 3.838 -7.779 1.00 81.62 93 CYS A C 1
ATOM 682 O O . CYS A 1 93 ? 2.259 4.712 -8.040 1.00 81.62 93 CYS A O 1
ATOM 684 N N . ASP A 1 94 ? 2.854 2.575 -8.144 1.00 77.12 94 ASP A N 1
ATOM 685 C CA . ASP A 1 94 ? 1.651 2.181 -8.896 1.00 77.12 94 ASP A CA 1
ATOM 686 C C . ASP A 1 94 ? 0.392 2.096 -8.019 1.00 77.12 94 ASP A C 1
ATOM 688 O O . ASP A 1 94 ? -0.722 1.972 -8.519 1.00 77.12 94 ASP A O 1
ATOM 692 N N . VAL A 1 95 ? 0.564 2.123 -6.695 1.00 77.06 95 VAL A N 1
ATOM 693 C CA . VAL A 1 95 ? -0.531 2.011 -5.718 1.00 77.06 95 VAL A CA 1
ATOM 694 C C . VAL A 1 95 ? -0.884 3.377 -5.117 1.00 77.06 95 VAL A C 1
ATOM 696 O O . VAL A 1 95 ? -2.001 3.575 -4.648 1.00 77.06 95 VAL A O 1
ATOM 699 N N . CYS A 1 96 ? 0.049 4.334 -5.115 1.00 77.19 96 CYS A N 1
ATOM 700 C CA . CYS A 1 96 ? -0.179 5.704 -4.648 1.00 77.19 96 CYS A CA 1
ATOM 701 C C . CYS A 1 96 ? 0.743 6.697 -5.361 1.00 77.19 96 CYS A C 1
ATOM 703 O O . CYS A 1 96 ? 1.723 6.313 -5.974 1.00 77.19 96 CYS A O 1
ATOM 705 N N . THR A 1 97 ? 0.517 7.996 -5.205 1.00 75.94 97 THR A N 1
ATOM 706 C CA . THR A 1 97 ? 1.287 9.036 -5.913 1.00 75.94 97 THR A CA 1
ATOM 707 C C . THR A 1 97 ? 2.659 9.358 -5.297 1.00 75.94 97 THR A C 1
ATOM 709 O O . THR A 1 97 ? 3.284 10.346 -5.676 1.00 75.94 97 THR A O 1
ATOM 712 N N . LEU A 1 98 ? 3.141 8.555 -4.342 1.00 77.56 98 LEU A N 1
ATOM 713 C CA . LEU A 1 98 ? 4.455 8.738 -3.713 1.00 77.56 98 LEU A CA 1
ATOM 714 C C . LEU A 1 98 ? 5.586 8.213 -4.607 1.00 77.56 98 LEU A C 1
ATOM 716 O O . LEU A 1 98 ? 5.373 7.339 -5.447 1.00 77.56 98 LEU A O 1
ATOM 720 N N . LYS A 1 99 ? 6.812 8.687 -4.369 1.00 81.25 99 LYS A N 1
ATOM 721 C CA . LYS A 1 99 ? 8.022 8.190 -5.036 1.00 81.25 99 LYS A CA 1
ATOM 722 C C . LYS A 1 99 ? 8.200 6.686 -4.805 1.00 81.25 99 LYS A C 1
ATOM 724 O O . LYS A 1 99 ? 8.162 6.208 -3.669 1.00 81.25 99 LYS A O 1
ATOM 729 N N . ALA A 1 100 ? 8.403 5.940 -5.886 1.00 83.50 100 ALA A N 1
ATOM 730 C CA . ALA A 1 100 ? 8.772 4.538 -5.807 1.00 83.50 100 ALA A CA 1
ATOM 731 C C . ALA A 1 100 ? 10.262 4.385 -5.469 1.00 83.50 100 ALA A C 1
ATOM 733 O O . ALA A 1 100 ? 11.098 5.177 -5.898 1.00 83.50 100 ALA A O 1
ATOM 734 N N . GLU A 1 101 ? 10.588 3.338 -4.712 1.00 82.31 101 GLU A N 1
ATOM 735 C CA . GLU A 1 101 ? 11.963 2.998 -4.317 1.00 82.31 101 GLU A CA 1
ATOM 736 C C . GLU A 1 101 ? 12.422 1.684 -4.958 1.00 82.31 101 GLU A C 1
ATOM 738 O O . GLU A 1 101 ? 13.567 1.558 -5.391 1.00 82.31 101 GLU A O 1
ATOM 743 N N . LYS A 1 102 ? 11.512 0.708 -5.058 1.00 81.31 102 LYS A N 1
ATOM 744 C CA . LYS A 1 102 ? 11.780 -0.607 -5.644 1.00 81.31 102 LYS A CA 1
ATOM 745 C C . LYS A 1 102 ? 10.668 -1.013 -6.594 1.00 81.31 102 LYS A C 1
ATOM 747 O O . LYS A 1 102 ? 9.512 -0.636 -6.398 1.00 81.31 102 LYS A O 1
ATOM 752 N N . SER A 1 103 ? 11.000 -1.842 -7.573 1.00 84.31 103 SER A N 1
ATOM 753 C CA . SER A 1 103 ? 10.022 -2.500 -8.432 1.00 84.31 103 SER A CA 1
ATOM 754 C C . SER A 1 103 ? 10.088 -4.014 -8.303 1.00 84.31 103 SER A C 1
ATOM 756 O O . SER A 1 103 ? 11.121 -4.605 -7.992 1.00 84.31 103 SER A O 1
ATOM 758 N N . CYS A 1 104 ? 8.936 -4.648 -8.481 1.00 81.56 104 CYS A N 1
ATOM 759 C CA . CYS A 1 104 ? 8.783 -6.091 -8.445 1.00 81.56 104 CYS A CA 1
ATOM 760 C C . CYS A 1 104 ? 8.805 -6.638 -9.867 1.00 81.56 104 CYS A C 1
ATOM 762 O O . CYS A 1 104 ? 7.983 -6.240 -10.692 1.00 81.56 104 CYS A O 1
ATOM 764 N N . LEU A 1 105 ? 9.695 -7.591 -10.142 1.00 69.38 105 LEU A N 1
ATOM 765 C CA . LEU A 1 105 ? 9.816 -8.206 -11.469 1.00 69.38 105 LEU A CA 1
ATOM 766 C C . LEU A 1 105 ? 8.627 -9.106 -11.824 1.00 69.38 105 LEU A C 1
ATOM 768 O O . LEU A 1 105 ? 8.340 -9.314 -12.996 1.00 69.38 105 LEU A O 1
ATOM 772 N N . VAL A 1 106 ? 7.925 -9.622 -10.814 1.00 74.00 106 VAL A N 1
ATOM 773 C CA . VAL A 1 106 ? 6.776 -10.517 -11.004 1.00 74.00 106 VAL A CA 1
ATOM 774 C C . VAL A 1 106 ? 5.487 -9.719 -11.198 1.00 74.00 106 VAL A C 1
ATOM 776 O O . VAL A 1 106 ? 4.739 -9.967 -12.137 1.00 74.00 106 VAL A O 1
ATOM 779 N N . CYS A 1 107 ? 5.238 -8.723 -10.342 1.00 77.31 107 CYS A N 1
ATOM 780 C CA . CYS A 1 107 ? 4.072 -7.839 -10.459 1.00 77.31 107 CYS A CA 1
ATOM 781 C C . CYS A 1 107 ? 4.234 -6.813 -11.587 1.00 77.31 107 CYS A C 1
ATOM 783 O O . CYS A 1 107 ? 3.258 -6.209 -12.020 1.00 77.31 107 CYS A O 1
ATOM 785 N N . LEU A 1 108 ? 5.476 -6.598 -12.032 1.00 71.06 108 LEU A N 1
ATOM 786 C CA . LEU A 1 108 ? 5.873 -5.541 -12.954 1.00 71.06 108 LEU A CA 1
ATOM 787 C C . LEU A 1 108 ? 5.463 -4.147 -12.459 1.00 71.06 108 LEU A C 1
ATOM 789 O O . LEU A 1 108 ? 5.170 -3.261 -13.258 1.00 71.06 108 LEU A O 1
ATOM 793 N N . SER A 1 109 ? 5.453 -3.959 -11.142 1.00 78.69 109 SER A N 1
ATOM 794 C CA . SER A 1 109 ? 4.980 -2.736 -10.500 1.00 78.69 109 SER A CA 1
ATOM 795 C C . SER A 1 109 ? 6.032 -2.104 -9.607 1.00 78.69 109 SER A C 1
ATOM 797 O O . SER A 1 109 ? 6.852 -2.803 -9.010 1.00 78.69 109 SER A O 1
ATOM 799 N N . SER A 1 110 ? 5.984 -0.780 -9.514 1.00 84.38 110 SER A N 1
ATOM 800 C CA . SER A 1 110 ? 6.861 0.058 -8.704 1.00 84.38 110 SER A CA 1
ATOM 801 C C . SER A 1 110 ? 6.168 0.464 -7.406 1.00 84.38 110 SER A C 1
ATOM 803 O O . SER A 1 110 ? 4.994 0.840 -7.384 1.00 84.38 110 SER A O 1
ATOM 805 N N . TYR A 1 111 ? 6.895 0.392 -6.295 1.00 81.88 111 TYR A N 1
ATOM 806 C CA . TYR A 1 111 ? 6.350 0.571 -4.955 1.00 81.88 111 TYR A CA 1
ATOM 807 C C . TYR A 1 111 ? 7.177 1.571 -4.144 1.00 81.88 111 TYR A C 1
ATOM 809 O O . TYR A 1 111 ? 8.409 1.540 -4.161 1.00 81.88 111 TYR A O 1
ATOM 817 N N . CYS A 1 112 ? 6.499 2.444 -3.398 1.00 85.06 112 CYS A N 1
ATOM 818 C CA . CYS A 1 112 ? 7.119 3.242 -2.337 1.00 85.06 112 CYS A CA 1
ATOM 819 C C . CYS A 1 112 ? 7.436 2.361 -1.115 1.00 85.06 112 CYS A C 1
ATOM 821 O O . CYS A 1 112 ? 6.895 1.259 -0.990 1.00 85.06 112 CYS A O 1
ATOM 823 N N . SER A 1 113 ? 8.260 2.837 -0.178 1.00 79.31 113 SER A N 1
ATOM 824 C CA . SER A 1 113 ? 8.646 2.095 1.042 1.00 79.31 113 SER A CA 1
ATOM 825 C C . SER A 1 113 ? 7.469 1.501 1.822 1.00 79.31 113 SER A C 1
ATOM 827 O O . SER A 1 113 ? 7.561 0.378 2.329 1.00 79.31 113 SER A O 1
ATOM 829 N N . VAL A 1 114 ? 6.332 2.200 1.879 1.00 80.44 114 VAL A N 1
ATOM 830 C CA . VAL A 1 114 ? 5.105 1.700 2.524 1.00 80.44 114 VAL A CA 1
ATOM 831 C C . VAL A 1 114 ? 4.563 0.464 1.799 1.00 80.44 114 VAL A C 1
ATOM 833 O O . VAL A 1 114 ? 4.272 -0.559 2.425 1.00 80.44 114 VAL A O 1
ATOM 836 N N . HIS A 1 115 ? 4.457 0.526 0.471 1.00 85.06 115 HIS A N 1
ATOM 837 C CA . HIS A 1 115 ? 3.923 -0.568 -0.339 1.00 85.06 115 HIS A CA 1
ATOM 838 C C . HIS A 1 115 ? 4.919 -1.717 -0.535 1.00 85.06 115 HIS A C 1
ATOM 840 O O . HIS A 1 115 ? 4.492 -2.868 -0.599 1.00 85.06 115 HIS A O 1
ATOM 846 N N . ILE A 1 116 ? 6.229 -1.451 -0.502 1.00 84.81 116 ILE A N 1
ATOM 847 C CA . ILE A 1 116 ? 7.272 -2.485 -0.420 1.00 84.81 116 ILE A CA 1
ATOM 848 C C . ILE A 1 116 ? 7.076 -3.324 0.841 1.00 84.81 116 ILE A C 1
ATOM 850 O O . ILE A 1 116 ? 7.067 -4.552 0.777 1.00 84.81 116 ILE A O 1
ATOM 854 N N . ARG A 1 117 ? 6.850 -2.677 1.989 1.00 77.62 117 ARG A N 1
ATOM 855 C CA . ARG A 1 117 ? 6.629 -3.386 3.253 1.00 77.62 117 ARG A CA 1
ATOM 856 C C . ARG A 1 117 ? 5.407 -4.299 3.172 1.00 77.62 117 ARG A C 1
ATOM 858 O O . ARG A 1 117 ? 5.501 -5.454 3.575 1.00 77.62 117 ARG A O 1
ATOM 865 N N . LYS A 1 118 ? 4.289 -3.829 2.607 1.00 75.94 118 LYS A N 1
ATOM 866 C CA . LYS A 1 118 ? 3.089 -4.664 2.397 1.00 75.94 118 LYS A CA 1
ATOM 867 C C . LYS A 1 118 ? 3.360 -5.838 1.458 1.00 75.94 118 LYS A C 1
ATOM 869 O O . LYS A 1 118 ? 2.929 -6.954 1.731 1.00 75.94 118 LYS A O 1
ATOM 874 N N . HIS A 1 119 ? 4.102 -5.597 0.383 1.00 84.31 119 HIS A N 1
ATOM 875 C CA . HIS A 1 119 ? 4.473 -6.626 -0.579 1.00 84.31 119 HIS A CA 1
ATOM 876 C C . HIS A 1 119 ? 5.336 -7.728 0.062 1.00 84.31 119 HIS A C 1
ATOM 878 O O . HIS A 1 119 ? 5.099 -8.908 -0.174 1.00 84.31 119 HIS A O 1
ATOM 884 N N . LEU A 1 120 ? 6.271 -7.361 0.945 1.00 79.94 120 LEU A N 1
ATOM 885 C CA . LEU A 1 120 ? 7.120 -8.308 1.677 1.00 79.94 120 LEU A CA 1
ATOM 886 C C . LEU A 1 120 ? 6.382 -9.097 2.771 1.00 79.94 120 LEU A C 1
ATOM 888 O O . LEU A 1 120 ? 6.784 -10.214 3.074 1.00 79.94 120 LEU A O 1
ATOM 892 N N . HIS A 1 121 ? 5.315 -8.551 3.360 1.00 79.06 121 HIS A N 1
ATOM 893 C CA . HIS A 1 121 ? 4.537 -9.239 4.403 1.00 79.06 121 HIS A CA 1
ATOM 894 C C . HIS A 1 121 ? 3.361 -10.057 3.856 1.00 79.06 121 HIS A C 1
ATOM 896 O O . HIS A 1 121 ? 2.791 -10.883 4.567 1.00 79.06 121 HIS A O 1
ATOM 902 N N . ASN A 1 122 ? 2.975 -9.857 2.596 1.00 79.81 122 ASN A N 1
ATOM 903 C CA . ASN A 1 122 ? 1.913 -10.640 1.984 1.00 79.81 122 ASN A CA 1
ATOM 904 C C . ASN A 1 122 ? 2.442 -12.029 1.601 1.00 79.81 122 ASN A C 1
ATOM 906 O O . ASN A 1 122 ? 3.276 -12.144 0.712 1.00 79.81 122 ASN A O 1
ATOM 910 N N . ARG A 1 123 ? 1.902 -13.100 2.198 1.00 81.06 123 ARG A N 1
ATOM 911 C CA . ARG A 1 123 ? 2.306 -14.504 1.957 1.00 81.06 123 ARG A CA 1
ATOM 912 C C . ARG A 1 123 ? 2.396 -14.905 0.480 1.00 81.06 123 ARG A C 1
ATOM 914 O O . ARG A 1 123 ? 3.200 -15.770 0.138 1.00 81.06 123 ARG A O 1
ATOM 921 N N . ARG A 1 124 ? 1.587 -14.292 -0.390 1.00 83.00 124 ARG A N 1
ATOM 922 C CA . ARG A 1 124 ? 1.590 -14.554 -1.837 1.00 83.00 124 ARG A CA 1
ATOM 923 C C . ARG A 1 124 ? 2.683 -13.784 -2.577 1.00 83.00 124 ARG A C 1
ATOM 925 O O . ARG A 1 124 ? 3.187 -14.286 -3.570 1.00 83.00 124 ARG A O 1
ATOM 932 N N . LEU A 1 125 ? 3.051 -12.600 -2.088 1.00 79.88 125 LEU A N 1
ATOM 933 C CA . LEU A 1 125 ? 3.977 -11.673 -2.751 1.00 79.88 125 LEU A CA 1
ATOM 934 C C . LEU A 1 125 ? 5.367 -11.640 -2.096 1.00 79.88 125 LEU A C 1
ATOM 936 O O . LEU A 1 125 ? 6.325 -11.208 -2.721 1.00 79.88 125 LEU A O 1
ATOM 940 N N . GLN A 1 126 ? 5.519 -12.151 -0.872 1.00 82.94 126 GLN A N 1
ATOM 941 C CA . GLN A 1 126 ? 6.762 -12.088 -0.092 1.00 82.94 126 GLN A CA 1
ATOM 942 C C . GLN A 1 126 ? 7.950 -12.794 -0.758 1.00 82.94 126 GLN A C 1
ATOM 944 O O . GLN A 1 126 ? 9.096 -12.563 -0.391 1.00 82.94 126 GLN A O 1
ATOM 949 N N . ARG A 1 127 ? 7.675 -13.703 -1.703 1.00 84.06 127 ARG A N 1
ATOM 950 C CA . ARG A 1 127 ? 8.689 -14.437 -2.475 1.00 84.06 127 ARG A CA 1
ATOM 951 C C . ARG A 1 127 ? 9.085 -13.723 -3.761 1.00 84.06 127 ARG A C 1
ATOM 953 O O . ARG A 1 127 ? 10.022 -14.150 -4.424 1.00 84.06 127 ARG A O 1
ATOM 960 N N . HIS A 1 128 ? 8.341 -12.697 -4.151 1.00 82.69 128 HIS A N 1
ATOM 961 C CA . HIS A 1 128 ? 8.652 -11.931 -5.339 1.00 82.69 128 HIS A CA 1
ATOM 962 C C . HIS A 1 128 ? 9.883 -11.063 -5.082 1.00 82.69 128 HIS A C 1
ATOM 964 O O . HIS A 1 128 ? 9.997 -10.397 -4.051 1.00 82.69 128 HIS A O 1
ATOM 970 N N . GLU A 1 129 ? 10.786 -11.042 -6.052 1.00 78.38 129 GLU A N 1
ATOM 971 C CA . GLU A 1 129 ? 12.002 -10.252 -5.963 1.00 78.38 129 GLU A CA 1
ATOM 972 C C . GLU A 1 129 ? 11.711 -8.763 -6.213 1.00 78.38 129 GLU A C 1
ATOM 974 O O . GLU A 1 129 ? 11.161 -8.386 -7.253 1.00 78.38 129 GLU A O 1
ATOM 979 N N . LEU A 1 130 ? 12.095 -7.919 -5.248 1.00 82.12 130 LEU A N 1
ATOM 980 C CA . LEU A 1 130 ? 12.071 -6.461 -5.356 1.00 82.12 130 LEU A CA 1
ATOM 981 C C . LEU A 1 130 ? 13.482 -5.950 -5.666 1.00 82.12 130 LEU A C 1
ATOM 983 O O . LEU A 1 130 ? 14.407 -6.174 -4.884 1.00 82.12 130 LEU A O 1
ATOM 987 N N . LYS A 1 131 ? 13.641 -5.237 -6.780 1.00 76.50 131 LYS A N 1
ATOM 988 C CA . LYS A 1 131 ? 14.903 -4.612 -7.199 1.00 76.50 131 LYS A CA 1
ATOM 989 C C . LYS A 1 131 ? 14.852 -3.104 -6.988 1.00 76.50 131 LYS A C 1
ATOM 991 O O . LYS A 1 131 ? 13.790 -2.499 -7.113 1.00 76.50 131 LYS A O 1
ATOM 996 N N . ASP A 1 132 ? 15.998 -2.510 -6.674 1.00 75.38 132 ASP A N 1
ATOM 997 C CA . ASP A 1 132 ? 16.137 -1.057 -6.605 1.00 75.38 132 ASP A CA 1
ATOM 998 C C . ASP A 1 132 ? 15.906 -0.413 -7.970 1.00 75.38 132 ASP A C 1
ATOM 1000 O O . ASP A 1 132 ? 16.27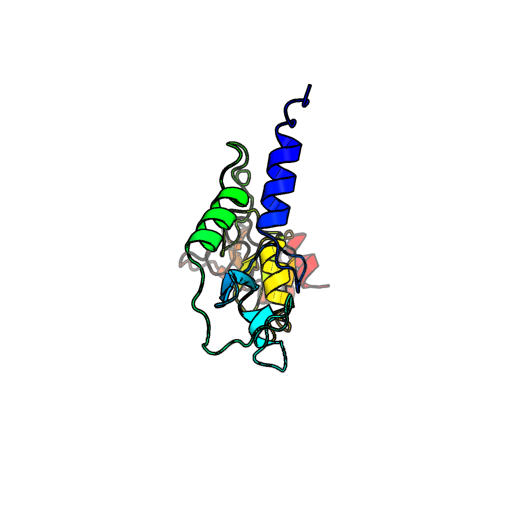6 -0.964 -9.010 1.00 75.38 132 ASP A O 1
ATOM 1004 N N . LEU A 1 133 ? 15.311 0.777 -7.954 1.00 71.00 133 LEU A N 1
ATOM 1005 C CA . LEU A 1 133 ? 15.209 1.637 -9.127 1.00 71.00 133 LEU A CA 1
ATOM 1006 C C . LEU A 1 133 ? 16.574 2.285 -9.402 1.00 71.00 133 LEU A C 1
ATOM 1008 O O . LEU A 1 133 ? 16.792 3.468 -9.153 1.00 71.00 133 LEU A O 1
ATOM 1012 N N . ASP A 1 134 ? 17.523 1.470 -9.857 1.00 66.75 134 ASP A N 1
ATOM 1013 C CA . ASP A 1 134 ? 18.860 1.892 -10.268 1.00 66.75 134 ASP A CA 1
ATOM 1014 C C . ASP A 1 134 ? 18.907 2.218 -11.777 1.00 66.75 134 ASP A C 1
ATOM 1016 O O . ASP A 1 134 ? 17.880 2.283 -12.456 1.00 66.75 134 ASP A O 1
ATOM 1020 N N . GLN A 1 135 ? 20.101 2.437 -12.338 1.00 62.41 135 GLN A N 1
ATOM 1021 C CA . GLN A 1 135 ? 20.271 2.756 -13.767 1.00 62.41 135 GLN A CA 1
ATOM 1022 C C . GLN A 1 135 ? 19.764 1.658 -14.729 1.00 62.41 135 GLN A C 1
ATOM 1024 O O . GLN A 1 135 ? 19.723 1.885 -15.937 1.00 62.41 135 GLN A O 1
ATOM 1029 N N . ARG A 1 136 ? 19.387 0.472 -14.228 1.00 64.69 136 ARG A N 1
ATOM 1030 C CA . ARG A 1 136 ? 18.798 -0.631 -15.004 1.00 64.69 136 ARG A CA 1
ATOM 1031 C C . ARG A 1 136 ? 17.269 -0.580 -15.040 1.00 64.69 136 ARG A C 1
ATOM 1033 O O . ARG A 1 136 ? 16.654 -1.408 -15.714 1.00 64.69 136 ARG A O 1
ATOM 1040 N N . ALA A 1 137 ? 16.650 0.378 -14.352 1.00 71.56 137 ALA A N 1
ATOM 1041 C CA . ALA A 1 137 ? 15.217 0.626 -14.399 1.00 71.56 137 ALA A CA 1
ATOM 1042 C C . ALA A 1 137 ? 14.898 1.852 -15.269 1.00 71.56 137 ALA A C 1
ATOM 1044 O O . ALA A 1 137 ? 15.584 2.873 -15.251 1.00 71.56 137 ALA A O 1
ATOM 1045 N N . CYS A 1 138 ? 13.822 1.765 -16.048 1.00 71.88 138 CYS A N 1
ATOM 1046 C CA . CYS A 1 138 ? 13.315 2.882 -16.827 1.00 71.88 138 CYS A CA 1
ATOM 1047 C C . CYS A 1 138 ? 12.866 4.008 -15.896 1.00 71.88 138 CYS A C 1
ATOM 1049 O O . CYS A 1 138 ? 11.959 3.814 -15.097 1.00 71.88 138 CYS A O 1
ATOM 1051 N N . GLN A 1 139 ? 13.416 5.207 -16.059 1.00 69.19 139 GLN A N 1
ATOM 1052 C CA . GLN A 1 139 ? 13.053 6.346 -15.209 1.00 69.19 139 GLN A CA 1
ATOM 1053 C C . GLN A 1 139 ? 11.615 6.845 -15.408 1.00 69.19 139 GLN A C 1
ATOM 1055 O O . GLN A 1 139 ? 11.069 7.499 -14.530 1.00 69.19 139 GLN A O 1
ATOM 1060 N N . LYS A 1 140 ? 10.974 6.515 -16.537 1.00 66.56 140 LYS A N 1
ATOM 1061 C CA . LYS A 1 140 ? 9.561 6.854 -16.776 1.00 66.56 140 LYS A CA 1
ATOM 1062 C C . LYS A 1 140 ? 8.593 5.840 -16.171 1.00 66.56 140 LYS A C 1
ATOM 1064 O O . LYS A 1 140 ? 7.528 6.218 -15.709 1.00 66.56 140 LYS A O 1
ATOM 1069 N N . HIS A 1 141 ? 8.946 4.555 -16.199 1.00 64.69 141 HIS A N 1
ATOM 1070 C CA . HIS A 1 141 ? 8.010 3.466 -15.895 1.00 64.69 141 HIS A CA 1
ATOM 1071 C C . HIS A 1 141 ? 8.432 2.591 -14.706 1.00 64.69 141 HIS A C 1
ATOM 1073 O O . HIS A 1 141 ? 7.710 1.669 -14.349 1.00 64.69 141 HIS A O 1
ATOM 1079 N N . GLY A 1 142 ? 9.634 2.778 -14.158 1.00 62.53 142 GLY A N 1
ATOM 1080 C CA . GLY A 1 142 ? 10.208 1.965 -13.077 1.00 62.53 142 GLY A CA 1
ATOM 1081 C C . GLY A 1 142 ? 10.465 0.498 -13.409 1.00 62.53 142 GLY A C 1
ATOM 1082 O O . GLY A 1 142 ? 10.852 -0.291 -12.547 1.00 62.53 142 GLY A O 1
ATOM 1083 N N . ARG A 1 143 ? 10.240 0.111 -14.665 1.00 64.56 143 ARG A N 1
ATOM 1084 C CA . ARG A 1 143 ? 10.369 -1.266 -15.132 1.00 64.56 143 ARG A CA 1
ATOM 1085 C C . ARG A 1 143 ? 11.780 -1.554 -15.616 1.00 64.56 143 ARG A C 1
ATOM 1087 O O . ARG A 1 143 ? 12.419 -0.640 -16.143 1.00 64.56 143 ARG A O 1
ATOM 1094 N N . PRO A 1 144 ? 12.234 -2.811 -15.518 1.00 64.12 144 PRO A N 1
ATOM 1095 C CA . PRO A 1 144 ? 13.520 -3.213 -16.058 1.00 64.12 144 PRO A CA 1
ATOM 1096 C C . PRO A 1 144 ? 13.664 -2.787 -17.515 1.00 64.12 144 PRO A C 1
ATOM 1098 O O . PRO A 1 144 ? 12.751 -2.955 -18.332 1.00 64.12 144 PRO A O 1
ATOM 1101 N N . LEU A 1 145 ? 14.819 -2.216 -17.821 1.00 72.00 145 LEU A N 1
ATOM 1102 C CA . LEU A 1 145 ? 15.257 -2.008 -19.185 1.00 72.00 145 LEU A CA 1
ATOM 1103 C C . LEU A 1 145 ? 15.604 -3.388 -19.744 1.00 72.00 145 LEU A C 1
ATOM 1105 O O . LEU A 1 145 ? 16.515 -4.039 -19.243 1.00 72.00 145 LEU A O 1
ATOM 1109 N N . VAL A 1 146 ? 14.838 -3.851 -20.731 1.00 67.94 146 VAL A N 1
ATOM 1110 C CA . VAL A 1 146 ? 14.996 -5.185 -21.350 1.00 67.94 146 VAL A CA 1
ATOM 1111 C C . VAL A 1 146 ? 15.275 -5.094 -22.851 1.00 67.94 146 VAL A C 1
ATOM 1113 O O . VAL A 1 146 ? 15.812 -6.028 -23.446 1.00 67.94 146 VAL A O 1
ATOM 1116 N N . PHE A 1 147 ? 14.982 -3.937 -23.448 1.00 73.62 147 PHE A N 1
ATOM 1117 C CA . PHE A 1 147 ? 15.169 -3.651 -24.862 1.00 73.62 147 PHE A CA 1
ATOM 1118 C C . PHE A 1 147 ? 16.202 -2.553 -25.080 1.00 73.62 147 PHE A C 1
ATOM 1120 O O . PHE A 1 147 ? 16.371 -1.651 -24.258 1.00 73.62 147 PHE A O 1
ATOM 1127 N N . TYR A 1 148 ? 16.859 -2.606 -26.228 1.00 73.44 148 TYR A N 1
ATOM 1128 C CA . TYR A 1 148 ? 17.772 -1.586 -26.702 1.00 73.44 148 TYR A CA 1
ATOM 1129 C C . TYR A 1 148 ? 17.376 -1.182 -28.117 1.00 73.44 148 TYR A C 1
ATOM 1131 O O . TYR A 1 148 ? 17.199 -2.042 -28.978 1.00 73.44 148 TYR A O 1
ATOM 1139 N N . ASN A 1 149 ? 17.208 0.118 -28.350 1.00 76.06 149 ASN A N 1
ATOM 1140 C CA . ASN A 1 149 ? 17.019 0.638 -29.695 1.00 76.06 149 ASN A CA 1
ATOM 1141 C C . ASN A 1 149 ? 18.396 0.903 -30.311 1.00 76.06 149 ASN A C 1
ATOM 1143 O O . ASN A 1 149 ? 19.127 1.775 -29.834 1.00 76.06 149 ASN A O 1
ATOM 1147 N N . THR A 1 150 ? 18.758 0.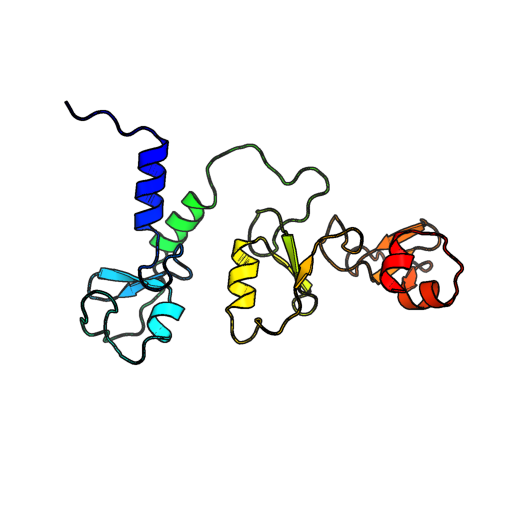169 -31.360 1.00 72.25 150 THR A N 1
ATOM 1148 C CA . THR A 1 150 ? 20.082 0.298 -31.989 1.00 72.25 150 THR A CA 1
ATOM 1149 C C . THR A 1 150 ? 20.257 1.618 -32.729 1.00 72.25 150 THR A C 1
ATOM 1151 O O . THR A 1 150 ? 21.374 2.121 -32.819 1.00 72.25 150 THR A O 1
ATOM 1154 N N . ASN A 1 151 ? 19.170 2.200 -33.225 1.00 73.31 151 ASN A N 1
ATOM 1155 C CA . ASN A 1 151 ? 19.180 3.437 -33.998 1.00 73.31 151 ASN A CA 1
ATOM 1156 C C . ASN A 1 151 ? 19.316 4.667 -33.078 1.00 73.31 151 ASN A C 1
ATOM 1158 O O . ASN A 1 151 ? 20.205 5.496 -33.242 1.00 73.31 151 ASN A O 1
ATOM 1162 N N . GLN A 1 152 ? 18.497 4.725 -32.028 1.00 70.19 152 GLN A N 1
ATOM 1163 C CA . GLN A 1 152 ? 18.472 5.819 -31.052 1.00 70.19 152 GLN A CA 1
ATOM 1164 C C . GLN A 1 152 ? 19.473 5.643 -29.901 1.00 70.19 152 GLN A C 1
ATOM 1166 O O . GLN A 1 152 ? 19.647 6.558 -29.101 1.00 70.19 152 GLN A O 1
ATOM 1171 N N . GLN A 1 153 ? 20.127 4.481 -29.801 1.00 72.38 153 GLN A N 1
ATOM 1172 C CA . GLN A 1 153 ? 21.107 4.153 -28.758 1.00 72.38 153 GLN A CA 1
ATOM 1173 C C . GLN A 1 153 ? 20.542 4.278 -27.326 1.00 72.38 153 GLN A C 1
ATOM 1175 O O . GLN A 1 153 ? 21.273 4.582 -26.382 1.00 72.38 153 GLN A O 1
ATOM 1180 N N . VAL A 1 154 ? 19.241 4.020 -27.148 1.00 70.44 154 VAL A N 1
ATOM 1181 C CA . VAL A 1 154 ? 18.533 4.132 -25.861 1.00 70.44 154 VAL A CA 1
ATOM 1182 C C . VAL A 1 154 ? 18.062 2.779 -25.346 1.00 70.44 154 VAL A C 1
ATOM 1184 O O . VAL A 1 154 ? 17.651 1.902 -26.107 1.00 70.44 154 VAL A O 1
ATOM 1187 N N . PHE A 1 155 ? 18.082 2.627 -24.024 1.00 72.94 155 PHE A N 1
ATOM 1188 C CA . PHE A 1 155 ? 17.508 1.477 -23.338 1.00 72.94 155 PHE A CA 1
ATOM 1189 C C . PHE A 1 155 ? 16.032 1.718 -23.037 1.00 72.94 155 PHE A C 1
ATOM 1191 O O . PHE A 1 155 ? 15.630 2.806 -22.622 1.00 72.94 155 PHE A O 1
ATOM 1198 N N . MET A 1 156 ? 15.223 0.681 -23.209 1.00 73.19 156 MET A N 1
ATOM 1199 C CA . MET A 1 156 ? 13.773 0.752 -23.110 1.00 73.19 156 MET A CA 1
ATOM 1200 C C . MET A 1 156 ? 13.239 -0.389 -22.246 1.00 73.19 156 MET A C 1
ATOM 1202 O O . MET A 1 156 ? 13.712 -1.526 -22.301 1.00 73.19 156 MET A O 1
ATOM 1206 N N . CYS A 1 157 ? 12.228 -0.089 -21.434 1.00 70.62 157 CYS A N 1
ATOM 1207 C CA . CYS A 1 157 ? 11.400 -1.129 -20.838 1.00 70.62 157 CYS A CA 1
ATOM 1208 C C . CYS A 1 157 ? 10.302 -1.552 -21.821 1.00 70.62 157 CYS A C 1
ATOM 1210 O O . CYS A 1 157 ? 10.083 -0.896 -22.839 1.00 70.62 157 CYS A O 1
ATOM 1212 N N . VAL A 1 158 ? 9.558 -2.597 -21.463 1.00 65.00 158 VAL A N 1
ATOM 1213 C CA . VAL A 1 158 ? 8.417 -3.118 -22.237 1.00 65.00 158 VAL A CA 1
ATOM 1214 C C . VAL A 1 158 ? 7.376 -2.062 -22.630 1.00 65.00 158 VAL A C 1
ATOM 1216 O O . VAL A 1 158 ? 6.747 -2.198 -23.668 1.00 65.00 158 VAL A O 1
ATOM 1219 N N . HIS A 1 159 ? 7.233 -0.992 -21.844 1.00 65.38 159 HIS A N 1
ATOM 1220 C CA . HIS A 1 159 ? 6.266 0.086 -22.097 1.00 65.38 159 HIS A CA 1
ATOM 1221 C C . HIS A 1 159 ? 6.839 1.266 -22.884 1.00 65.38 159 HIS A C 1
ATOM 1223 O O . HIS A 1 159 ? 6.089 2.101 -23.371 1.00 65.38 159 HIS A O 1
ATOM 1229 N N . CYS A 1 160 ? 8.165 1.353 -23.019 1.00 70.12 160 CYS A N 1
ATOM 1230 C CA . CYS A 1 160 ? 8.803 2.333 -23.900 1.00 70.12 160 CYS A CA 1
ATOM 1231 C C . CYS A 1 160 ? 8.908 1.836 -25.346 1.00 70.12 160 CYS A C 1
ATOM 1233 O O . CYS A 1 160 ? 9.297 2.610 -26.215 1.00 70.12 160 CYS A O 1
ATOM 1235 N N . VAL A 1 161 ? 8.610 0.559 -25.599 1.00 67.50 161 VAL A N 1
ATOM 1236 C CA . VAL A 1 161 ? 8.665 -0.024 -26.939 1.00 67.50 161 VAL A CA 1
ATOM 1237 C C . VAL A 1 161 ? 7.512 0.518 -27.774 1.00 67.50 161 VAL A C 1
ATOM 1239 O O . VAL A 1 161 ? 6.376 0.061 -27.682 1.00 67.50 161 VAL A O 1
ATOM 1242 N N . SER A 1 162 ? 7.816 1.493 -28.618 1.00 62.00 162 SER A N 1
ATOM 1243 C CA . SER A 1 162 ? 7.034 1.787 -29.811 1.00 62.00 162 SER A CA 1
ATOM 1244 C C . SER A 1 162 ? 7.418 0.781 -30.896 1.00 62.00 162 SER A C 1
ATOM 1246 O O . SER A 1 162 ? 8.596 0.475 -31.077 1.00 62.00 162 SER A O 1
ATOM 1248 N N . ILE A 1 163 ? 6.417 0.240 -31.592 1.00 54.19 163 ILE A N 1
ATOM 1249 C CA . ILE A 1 163 ? 6.567 -0.763 -32.655 1.00 54.19 163 ILE A CA 1
ATOM 1250 C C . ILE A 1 163 ? 7.535 -0.199 -33.715 1.00 54.19 163 ILE A C 1
ATOM 1252 O O . ILE A 1 163 ? 7.152 0.648 -34.515 1.00 54.19 163 ILE A O 1
ATOM 1256 N N . SER A 1 164 ? 8.809 -0.590 -33.669 1.00 55.34 164 SER A N 1
ATOM 1257 C CA . SER A 1 164 ? 9.860 -0.155 -34.598 1.00 55.34 164 SER A CA 1
ATOM 1258 C C . SER A 1 164 ? 10.817 -1.315 -34.855 1.00 55.34 164 SER A C 1
ATOM 1260 O O . SER A 1 164 ? 11.013 -2.162 -33.984 1.00 55.34 164 SER A O 1
ATOM 1262 N N . GLU A 1 165 ? 11.387 -1.366 -36.059 1.00 58.31 165 GLU A N 1
ATOM 1263 C CA . GLU A 1 165 ? 12.188 -2.502 -36.546 1.00 58.31 165 GLU A CA 1
ATOM 1264 C C . GLU A 1 165 ? 13.620 -2.549 -35.967 1.00 58.31 165 GLU A C 1
ATOM 1266 O O . GLU A 1 165 ? 14.326 -3.536 -36.147 1.00 58.31 165 GLU A O 1
ATOM 1271 N N . ASP A 1 166 ? 14.025 -1.538 -35.190 1.00 68.31 166 ASP A N 1
ATOM 1272 C CA . ASP A 1 166 ? 15.392 -1.364 -34.669 1.00 68.31 166 ASP A CA 1
ATOM 1273 C C . ASP A 1 166 ? 15.527 -1.716 -33.173 1.00 68.31 166 ASP A C 1
ATOM 1275 O O . ASP A 1 166 ? 16.284 -1.078 -32.432 1.00 68.31 166 ASP A O 1
ATOM 1279 N N . ILE A 1 167 ? 14.749 -2.689 -32.689 1.00 69.31 167 ILE A N 1
ATOM 1280 C CA . ILE A 1 167 ? 14.716 -3.086 -31.274 1.00 69.31 167 ILE A CA 1
ATOM 1281 C C . ILE A 1 167 ? 15.319 -4.473 -31.096 1.00 69.31 167 ILE A C 1
ATOM 1283 O O . ILE A 1 167 ? 14.873 -5.451 -31.688 1.00 69.31 167 ILE A O 1
ATOM 1287 N N . VAL A 1 168 ? 16.299 -4.566 -30.204 1.00 74.12 168 VAL A N 1
ATOM 1288 C CA . VAL A 1 168 ? 16.973 -5.817 -29.845 1.00 74.12 168 VAL A CA 1
ATOM 1289 C C . VAL A 1 168 ? 16.903 -6.052 -28.341 1.00 74.12 168 VAL A C 1
ATOM 1291 O O . VAL A 1 168 ? 16.841 -5.112 -27.543 1.00 74.12 168 VAL A O 1
ATOM 1294 N N . PHE A 1 169 ? 16.914 -7.319 -27.932 1.00 67.75 169 PHE A N 1
ATOM 1295 C CA . PHE A 1 169 ? 17.004 -7.676 -26.520 1.00 67.75 169 PHE A CA 1
ATOM 1296 C C . PHE A 1 169 ? 18.400 -7.358 -25.983 1.00 67.75 169 PHE A C 1
ATOM 1298 O O . PHE A 1 169 ? 19.415 -7.719 -26.585 1.00 67.75 169 PHE A O 1
ATOM 1305 N N . ILE A 1 170 ? 18.448 -6.723 -24.810 1.00 67.12 170 ILE A N 1
ATOM 1306 C CA . ILE A 1 170 ? 19.710 -6.346 -24.155 1.00 67.12 170 ILE A CA 1
ATOM 1307 C C . ILE A 1 170 ? 20.585 -7.583 -23.912 1.00 67.12 170 ILE A C 1
ATOM 1309 O O . ILE A 1 170 ? 21.796 -7.515 -24.111 1.00 67.12 170 ILE A O 1
ATOM 1313 N N . GLU A 1 171 ? 19.989 -8.724 -23.551 1.00 61.50 171 GLU A N 1
ATOM 1314 C CA . GLU A 1 171 ? 20.717 -9.982 -23.332 1.00 61.50 171 GLU A CA 1
ATOM 1315 C C . GLU A 1 171 ? 21.433 -10.498 -24.588 1.00 61.50 171 GLU A C 1
ATOM 1317 O O . GLU A 1 171 ? 22.526 -11.062 -24.493 1.00 61.50 171 GLU A O 1
ATOM 1322 N N . GLU A 1 172 ? 20.850 -10.310 -25.774 1.00 63.56 172 GLU A N 1
ATOM 1323 C CA . GLU A 1 172 ? 21.462 -10.747 -27.030 1.00 63.56 172 GLU A CA 1
ATOM 1324 C C . GLU A 1 172 ? 22.585 -9.809 -27.480 1.00 63.56 172 GLU A C 1
ATOM 1326 O O . GLU A 1 172 ? 23.621 -10.269 -27.962 1.00 63.56 172 GLU A O 1
ATOM 1331 N N . GLU A 1 173 ? 22.432 -8.500 -27.273 1.00 63.19 173 GLU A N 1
ATOM 1332 C CA . GLU A 1 173 ? 23.482 -7.524 -27.588 1.00 63.19 173 GLU A CA 1
ATOM 1333 C C . GLU A 1 173 ? 24.654 -7.564 -26.603 1.00 63.19 173 GLU A C 1
ATOM 1335 O O . GLU A 1 173 ? 25.813 -7.424 -27.009 1.00 63.19 173 GLU A O 1
ATOM 1340 N N . ALA A 1 174 ? 24.387 -7.839 -25.324 1.00 59.84 174 ALA A N 1
ATOM 1341 C CA . ALA A 1 174 ? 25.418 -8.055 -24.313 1.00 59.84 174 ALA A CA 1
ATOM 1342 C C . ALA A 1 174 ? 26.362 -9.202 -24.709 1.00 59.84 174 ALA A C 1
ATOM 1344 O O . ALA A 1 174 ? 27.586 -9.075 -24.602 1.00 59.84 174 ALA A O 1
ATOM 1345 N N . LYS A 1 175 ? 25.806 -10.293 -25.256 1.00 60.00 175 LYS A N 1
ATOM 1346 C CA . LYS A 1 175 ? 26.567 -11.447 -25.764 1.00 60.00 175 LYS A CA 1
ATOM 1347 C C . LYS A 1 175 ? 27.412 -11.103 -26.994 1.00 60.00 175 LYS A C 1
ATOM 1349 O O . LYS A 1 175 ? 28.500 -11.653 -27.158 1.00 60.00 175 LYS A O 1
ATOM 1354 N N . LYS A 1 176 ? 26.965 -10.164 -27.836 1.00 62.00 176 LYS A N 1
ATOM 1355 C CA . LYS A 1 176 ? 27.675 -9.752 -29.063 1.00 62.00 176 LYS A CA 1
ATOM 1356 C C . LYS A 1 176 ? 28.838 -8.776 -28.818 1.00 62.00 176 LYS A C 1
ATOM 1358 O O . LYS A 1 176 ? 29.567 -8.485 -29.763 1.00 62.00 176 LYS A O 1
ATOM 1363 N N . LYS A 1 177 ? 29.056 -8.282 -27.586 1.00 56.88 177 LYS A N 1
ATOM 1364 C CA . LYS A 1 177 ? 30.149 -7.354 -27.189 1.00 56.88 177 LYS A CA 1
ATOM 1365 C C . LYS A 1 177 ? 30.256 -6.052 -28.015 1.00 56.88 177 LYS A C 1
ATOM 1367 O O . LYS A 1 177 ? 31.283 -5.377 -27.955 1.00 56.88 177 LYS A O 1
ATOM 1372 N N . LYS A 1 178 ? 29.225 -5.669 -28.778 1.00 51.97 178 LYS A N 1
ATOM 1373 C CA . LYS A 1 178 ? 29.300 -4.547 -29.737 1.00 51.97 178 LYS A CA 1
ATOM 1374 C C . LYS A 1 178 ? 29.018 -3.160 -29.142 1.00 51.97 178 LYS A C 1
ATOM 1376 O O . LYS A 1 178 ? 29.310 -2.171 -29.806 1.00 51.97 178 LYS A O 1
ATOM 1381 N N . VAL A 1 179 ? 28.535 -3.055 -27.900 1.00 51.38 179 VAL A N 1
ATOM 1382 C CA . VAL A 1 179 ? 28.142 -1.767 -27.293 1.00 51.38 179 VAL A CA 1
ATOM 1383 C C . VAL A 1 179 ? 28.950 -1.471 -26.018 1.00 51.38 179 VAL A C 1
ATOM 1385 O O . VAL A 1 179 ? 28.857 -2.179 -25.016 1.00 51.38 179 VAL A O 1
ATOM 1388 N N . LYS A 1 180 ? 29.752 -0.394 -26.038 1.00 49.25 180 LYS A N 1
ATOM 1389 C CA . LYS A 1 180 ? 30.572 0.098 -24.908 1.00 49.25 180 LYS A CA 1
ATOM 1390 C C . LYS A 1 180 ? 29.745 0.944 -23.919 1.00 49.25 180 LYS A C 1
ATOM 1392 O O . LYS A 1 180 ? 30.064 2.108 -23.704 1.00 49.25 180 LYS A O 1
ATOM 1397 N N . CYS A 1 181 ? 28.688 0.402 -23.313 1.00 50.88 181 CYS A N 1
ATOM 1398 C CA . CYS A 1 181 ? 27.878 1.160 -22.344 1.00 50.88 181 CYS A CA 1
ATOM 1399 C C . CYS A 1 181 ? 27.976 0.598 -20.915 1.00 50.88 181 CYS A C 1
ATOM 1401 O O . CYS A 1 181 ? 27.964 -0.617 -20.714 1.00 50.88 181 CYS A O 1
ATOM 1403 N N . CYS A 1 182 ? 28.050 1.488 -19.916 1.00 48.19 182 CYS A N 1
ATOM 1404 C CA . CYS A 1 182 ? 28.117 1.146 -18.490 1.00 48.19 182 CYS A CA 1
ATOM 1405 C C . CYS A 1 182 ? 26.918 0.309 -18.013 1.00 48.19 182 CYS A C 1
ATOM 1407 O O . CYS A 1 182 ? 27.093 -0.540 -17.146 1.00 48.19 182 CYS A O 1
ATOM 1409 N N . ILE A 1 183 ? 25.740 0.480 -18.624 1.00 48.81 183 ILE A N 1
ATOM 1410 C CA . ILE A 1 183 ? 24.521 -0.263 -18.269 1.00 48.81 183 ILE A CA 1
ATOM 1411 C C . ILE A 1 183 ? 24.654 -1.752 -18.627 1.00 48.81 183 ILE A C 1
ATOM 1413 O O . ILE A 1 183 ? 24.357 -2.599 -17.795 1.00 48.81 183 ILE A O 1
ATOM 1417 N N . LEU A 1 184 ? 25.199 -2.095 -19.801 1.00 51.91 184 LEU A N 1
ATOM 1418 C CA . LEU A 1 184 ? 25.415 -3.492 -20.223 1.00 51.91 184 LEU A CA 1
ATOM 1419 C C . LEU A 1 184 ? 26.451 -4.231 -19.360 1.00 51.91 184 LEU A C 1
ATOM 1421 O O . LEU A 1 184 ? 26.336 -5.438 -19.165 1.00 51.91 184 LEU A O 1
ATOM 1425 N N . LYS A 1 185 ? 27.435 -3.518 -18.791 1.00 51.03 185 LYS A N 1
ATOM 1426 C CA . LYS A 1 185 ? 28.400 -4.113 -17.847 1.00 51.03 185 LYS A CA 1
ATOM 1427 C C . LYS A 1 185 ? 27.718 -4.638 -16.577 1.00 51.03 185 LYS A C 1
ATOM 1429 O O . LYS A 1 185 ? 28.156 -5.655 -16.056 1.00 51.03 185 LYS A O 1
ATOM 1434 N N . LEU A 1 186 ? 26.632 -3.995 -16.134 1.00 48.94 186 LEU A N 1
ATOM 1435 C CA . LEU A 1 186 ? 25.839 -4.396 -14.962 1.00 48.94 186 LEU A CA 1
ATOM 1436 C C . LEU A 1 186 ? 24.898 -5.590 -15.218 1.00 48.94 186 LEU A C 1
ATOM 1438 O O . LEU A 1 186 ? 24.272 -6.069 -14.275 1.00 48.94 186 LEU A O 1
ATOM 1442 N N . PHE A 1 187 ? 24.754 -6.031 -16.475 1.00 46.81 187 PHE A N 1
ATOM 1443 C CA . PHE A 1 187 ? 24.006 -7.239 -16.866 1.00 46.81 187 PHE A CA 1
ATOM 1444 C C . PHE A 1 187 ? 24.924 -8.435 -17.186 1.00 46.81 187 PHE A C 1
ATOM 1446 O O . PHE A 1 187 ? 24.442 -9.553 -17.331 1.00 46.81 187 PHE A O 1
ATOM 1453 N N . LEU A 1 188 ? 26.234 -8.202 -17.331 1.00 44.44 188 LEU A N 1
ATOM 1454 C CA . LEU A 1 188 ? 27.260 -9.218 -17.620 1.00 44.44 188 LEU A CA 1
ATOM 1455 C C . LEU A 1 188 ? 28.094 -9.612 -16.384 1.00 44.44 188 LEU A C 1
ATOM 1457 O O . LEU A 1 188 ? 29.047 -10.378 -16.525 1.00 44.44 188 LEU A O 1
ATOM 1461 N N . SER A 1 189 ? 27.777 -9.052 -15.212 1.00 45.53 189 SER A N 1
ATOM 1462 C CA . SER A 1 189 ? 28.391 -9.361 -13.910 1.00 45.53 189 SER A CA 1
ATOM 1463 C C . SER A 1 189 ? 27.413 -10.119 -13.025 1.00 45.53 189 SER A C 1
ATOM 1465 O O . SER A 1 189 ? 27.901 -10.992 -12.277 1.00 45.53 189 SER A O 1
#

Foldseek 3Di:
DDDDPDPVNVLVVLLQVQAAPQVRHGEDQWFAAPVRDIHHLVSCVPDPAQADPPPRHGRPDSTHGPVVSVVSVCCSVPDDDDDDDPPPQFAAFPVDRDTFFWAWQVVQTTHHPVVVVVQCPPPVRVPTDIDGLDPQARSHRRGGQFKAQPVVRDTDDPVRDDPDPRIDTLVVVLVVVPDPDPNSVVVVD

pLDDT: mean 71.13, std 14.96, range [32.97, 93.75]